Protein AF-0000000072282431 (afdb_homodimer)

Solvent-accessible surface area (backbone atoms only — not comparable to full-atom values): 19555 Å² total; per-residue (Å²): 128,84,64,64,44,79,56,56,93,52,36,32,34,33,51,69,52,94,78,49,28,60,62,54,36,51,50,48,64,73,39,40,77,70,50,44,74,82,37,73,58,51,83,69,55,78,49,59,67,44,29,42,49,50,50,52,53,42,68,71,33,81,83,45,49,47,24,35,33,26,31,58,90,76,64,43,81,39,33,41,40,31,47,74,47,76,38,74,82,37,30,32,35,30,49,46,71,52,62,40,78,90,55,56,95,68,56,52,62,47,50,46,49,55,43,49,52,48,45,40,41,73,72,66,61,38,48,32,41,33,36,76,38,49,70,83,41,55,73,60,52,48,38,43,53,77,68,65,43,43,77,32,38,49,42,75,52,52,40,44,48,94,90,40,66,34,39,22,40,32,32,34,50,45,45,80,69,73,108,130,83,66,63,45,78,58,56,94,52,34,30,34,32,52,68,53,95,77,49,28,59,61,54,36,50,50,48,63,74,40,41,76,70,49,44,74,82,36,73,60,50,84,70,54,78,50,60,67,45,29,42,49,50,50,52,52,43,68,70,33,80,84,44,49,46,23,36,32,26,31,58,89,75,63,42,82,39,34,41,39,31,46,73,45,75,39,75,83,38,30,32,34,31,50,46,70,52,64,39,77,90,55,57,94,69,56,54,62,47,50,47,49,54,43,50,52,48,45,41,40,72,74,66,60,38,48,32,41,32,37,78,39,50,71,83,41,55,72,61,51,47,38,43,52,77,68,64,42,45,78,34,36,50,43,76,54,52,40,45,47,93,90,41,68,33,39,21,39,33,34,34,50,43,45,81,70,73,108

Secondary structure (DSSP, 8-state):
---EEE-SSSEEEEE--TTTHHHHHHHHHHTHHHHTTT-TTGGG--SHHHHHHHHHHHHH-TT--EEEEEETTTTEEEEEEEEEEEEGGGTEEEEEEEE-GGGTTSSHHHHHHHHHHHHIIIII--SEEEEEEETT-HHHHHHHHHTTPEEEEEEEEEEEETTEEEEEEEEEEEHHHH-/---EEE-SSSEEEEE--TTTHHHHHHHHHHTHHHHTTT-TTGGG--SHHHHHHHHHHHHH-TT--EEEEEETTTTEEEEEEEEEEEEGGGTEEEEEEEE-GGGTTSSHHHHHHHHHHHHIIIII--SEEEEEEETT-HHHHHHHHHTTPEEEEEEEEEEEETTEEEEEEEEEEEHHHH-

InterPro domains:
  IPR000182 GNAT domain [PF13302] (11-148)
  IPR000182 GNAT domain [PS51186] (11-176)
  IPR016181 Acyl-CoA N-acyltransferase [SSF55729] (5-174)
  IPR051531 N-acetyltransferase [PTHR43792] (6-177)

Radius of gyration: 22.28 Å; Cα contacts (8 Å, |Δi|>4): 649; chains: 2; bounding box: 43×64×47 Å

Nearest PDB structures (foldseek):
  2fck-assembly1_A-2  TM=8.416E-01  e=5.705E-14  Vibrio cholerae O1 biovar El Tor str. N16961
  5wif-assembly1_B  TM=8.542E-01  e=1.491E-11  Yersinia pestis
  5wif-assembly1_C  TM=8.560E-01  e=1.904E-11  Yersinia pestis
  4r9m-assembly1_C  TM=8.281E-01  e=2.024E-11  Escherichia coli K-12
  6d72-assembly1_C  TM=7.794E-01  e=1.319E-11  Yersinia pestis

Sequence (358 aa):
MTNNIIVNDTIYLRQLIEGDEQEIFNTINQYRNELRTFLSFVDFVKDLSDSELFVKETLRNYQQKVFSIRLNKNNEFCGLIGIQSTDFTNSCCEVGYWLSPKFQHHGIMTQSLRKMISFIFTELHFHRIELKVAITNQPSLNVCERLHLIKEGIQRERILLYGTYYDAQIFSILQSEYNMTNNIIVNDTIYLRQLIEGDEQEIFNTINQYRNELRTFLSFVDFVKDLSDSELFVKETLRNYQQKVFSIRLNKNNEFCGLIGIQSTDFTNSCCEVGYWLSPKFQHHGIMTQSLRKMISFIFTELHFHRIELKVAITNQPSLNVCERLHLIKEGIQRERILLYGTYYDAQIFSILQSEYN

Organism: Entamoeba histolytica (strain ATCC 30459 / HM-1:IMSS / ABRM) (NCBI:txid294381)

Foldseek 3Di:
DFPWADLDPWKIKTWQDPPCLVLVLVLLVVCVPVVLVFDACSVVSPDSVSSVVVSVVQVVDPPWGKIFMATPVPRHTFWMKTWPDDDVVQLETEIDIDTRPVCAPPCSVLSVVLRRVVCCCPPVNGFKYKYKAFPPPVSVVVSCVVVPFDWDDKDFQPDDRPHGGTIITMTMDGSVRND/DFPWADLDPWKIKTWQDPPCLVLVLVLLVVCVPVVLVFDACSVVSPDSVSSVVVSVVQVVDPPWGKIFMATPVPRHTFWMKTWPDDDVVQLETEIDIDTRPVCAPPCSVLSVVLSRVVCCCPPVNGFKYKYKAFPPPVSVVVSCVVVPFDWDDKDFQPDDRPHGGTIITMTMDGSVRND

Structure (mmCIF, N/CA/C/O backbone):
data_AF-0000000072282431-model_v1
#
loop_
_entity.id
_entity.type
_entity.pdbx_description
1 polymer 'Acetyltransferase, GNAT family'
#
loop_
_atom_site.group_PDB
_atom_site.id
_atom_site.type_symbol
_atom_site.label_atom_id
_atom_site.label_alt_id
_atom_site.label_comp_id
_atom_site.label_asym_id
_atom_site.label_entity_id
_atom_site.label_seq_id
_atom_site.pdbx_PDB_ins_code
_atom_site.Cartn_x
_atom_site.Cartn_y
_atom_site.Cartn_z
_atom_site.occupancy
_atom_site.B_iso_or_equiv
_atom_site.auth_seq_id
_atom_site.auth_comp_id
_atom_site.auth_asym_id
_atom_site.auth_atom_id
_atom_site.pdbx_P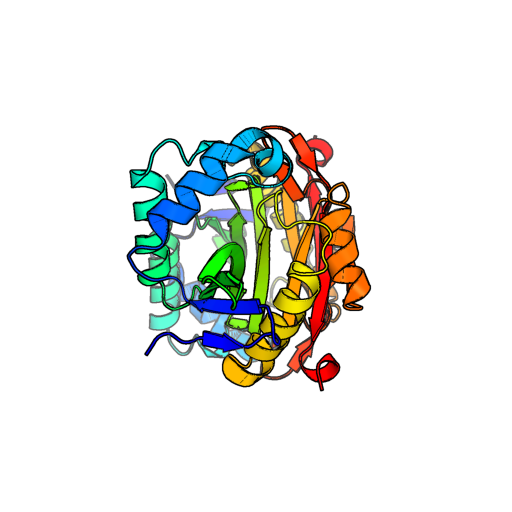DB_model_num
ATOM 1 N N . MET A 1 1 ? -18.125 24.625 -6.066 1 42.88 1 MET A N 1
ATOM 2 C CA . MET A 1 1 ? -18.438 24.703 -4.641 1 42.88 1 MET A CA 1
ATOM 3 C C . MET A 1 1 ? -17.438 23.906 -3.82 1 42.88 1 MET A C 1
ATOM 5 O O . MET A 1 1 ? -17.188 22.734 -4.09 1 42.88 1 MET A O 1
ATOM 9 N N . THR A 1 2 ? -16.453 24.672 -3.178 1 56.34 2 THR A N 1
ATOM 10 C CA . THR A 1 2 ? -15.367 24.031 -2.447 1 56.34 2 THR A CA 1
ATOM 11 C C . THR A 1 2 ? -15.914 23.078 -1.389 1 56.34 2 THR A C 1
ATOM 13 O O . THR A 1 2 ? -16.875 23.406 -0.682 1 56.34 2 THR A O 1
ATOM 16 N N . ASN A 1 3 ? -15.641 21.75 -1.538 1 76.5 3 ASN A N 1
ATOM 17 C CA . ASN A 1 3 ? -16.109 20.766 -0.568 1 76.5 3 ASN A CA 1
ATOM 18 C C . ASN A 1 3 ? -15.422 20.938 0.785 1 76.5 3 ASN A C 1
ATOM 20 O O . ASN A 1 3 ? -14.297 20.5 0.98 1 76.5 3 ASN A O 1
ATOM 24 N N . ASN A 1 4 ? -16.062 21.984 1.595 1 92.31 4 ASN A N 1
ATOM 25 C CA . ASN A 1 4 ? -15.57 22.219 2.953 1 92.31 4 ASN A CA 1
ATOM 26 C C . ASN A 1 4 ? -16.203 21.234 3.941 1 92.31 4 ASN A C 1
ATOM 28 O O . ASN A 1 4 ? -17.391 20.938 3.867 1 92.31 4 ASN A O 1
ATOM 32 N N . ILE A 1 5 ? -15.336 20.719 4.703 1 96.69 5 ILE A N 1
ATOM 33 C CA . ILE A 1 5 ? -15.766 19.859 5.801 1 96.69 5 ILE A CA 1
ATOM 34 C C . ILE A 1 5 ? -15.555 20.578 7.129 1 96.69 5 ILE A C 1
ATOM 36 O O . ILE A 1 5 ? -14.414 20.828 7.531 1 96.69 5 ILE A O 1
ATOM 40 N N . ILE A 1 6 ? -16.641 20.922 7.785 1 97.69 6 ILE A N 1
ATOM 41 C CA . ILE A 1 6 ? -16.531 21.594 9.078 1 97.69 6 ILE A CA 1
ATOM 42 C C . ILE A 1 6 ? -16.094 20.594 10.148 1 97.69 6 ILE A C 1
ATOM 44 O O . ILE A 1 6 ? -16.75 19.562 10.344 1 97.69 6 ILE A O 1
ATOM 48 N N . VAL A 1 7 ? -15.047 20.844 10.82 1 98.19 7 VAL A N 1
ATOM 49 C CA . VAL A 1 7 ? -14.531 19.984 11.875 1 98.19 7 VAL A CA 1
ATOM 50 C C . VAL A 1 7 ? -15.141 20.391 13.219 1 98.19 7 VAL A C 1
ATOM 52 O O . VAL A 1 7 ? -15.703 19.547 13.93 1 98.19 7 VAL A O 1
ATOM 55 N N . ASN A 1 8 ? -15.016 21.656 13.516 1 97.31 8 ASN A N 1
ATOM 56 C CA . ASN A 1 8 ? -15.609 22.297 14.68 1 97.31 8 ASN A CA 1
ATOM 57 C C . ASN A 1 8 ? -15.68 23.812 14.508 1 97.31 8 ASN A C 1
ATOM 59 O O . ASN A 1 8 ? -15.641 24.312 13.383 1 97.31 8 ASN A O 1
ATOM 63 N N . ASP A 1 9 ? -15.812 24.562 15.633 1 96.94 9 ASP A N 1
ATOM 64 C CA . ASP A 1 9 ? -16.016 26 15.555 1 96.94 9 ASP A CA 1
ATOM 65 C C . ASP A 1 9 ? -14.734 26.719 15.125 1 96.94 9 ASP A C 1
ATOM 67 O O . ASP A 1 9 ? -14.773 27.859 14.68 1 96.94 9 ASP A O 1
ATOM 71 N N . THR A 1 10 ? -13.641 26.016 15.117 1 97.44 10 THR A N 1
ATOM 72 C CA . THR A 1 10 ? -12.367 26.719 14.938 1 97.44 10 THR A CA 1
ATOM 73 C C . THR A 1 10 ? -11.641 26.203 13.695 1 97.44 10 THR A C 1
ATOM 75 O O . THR A 1 10 ? -10.805 26.891 13.125 1 97.44 10 THR A O 1
ATOM 78 N N . ILE A 1 11 ? -12.016 24.984 13.297 1 98.38 11 ILE A N 1
ATOM 79 C CA . ILE A 1 11 ? -11.219 24.312 12.266 1 98.38 11 ILE A CA 1
ATOM 80 C C . ILE A 1 11 ? -12.141 23.828 11.148 1 98.38 11 ILE A C 1
ATOM 82 O O . ILE A 1 11 ? -13.234 23.328 11.414 1 98.38 11 ILE A O 1
ATOM 86 N N . TYR A 1 12 ? -11.703 23.922 9.906 1 98.44 12 TYR A N 1
ATOM 87 C CA . TYR A 1 12 ? -12.367 23.25 8.797 1 98.44 12 TYR A CA 1
ATOM 88 C C . TYR A 1 12 ? -11.352 22.688 7.812 1 98.44 12 TYR A C 1
ATOM 90 O O . TYR A 1 12 ? -10.188 23.109 7.805 1 98.44 12 TYR A O 1
ATOM 98 N N . LEU A 1 13 ? -11.766 21.703 7.094 1 98.62 13 LEU A N 1
ATOM 99 C CA . LEU A 1 13 ? -11 21.125 6 1 98.62 13 LEU A CA 1
ATOM 100 C C . LEU A 1 13 ? -11.523 21.594 4.652 1 98.62 13 LEU A C 1
ATOM 102 O O . LEU A 1 13 ? -12.734 21.562 4.406 1 98.62 13 LEU A O 1
ATOM 106 N N . ARG A 1 14 ? -10.609 21.984 3.828 1 97.5 14 ARG A N 1
ATOM 107 C CA . ARG A 1 14 ? -10.977 22.406 2.48 1 97.5 14 ARG A CA 1
ATOM 108 C C . ARG A 1 14 ? -10.172 21.656 1.429 1 97.5 14 ARG A C 1
ATOM 110 O O . ARG A 1 14 ? -8.945 21.594 1.5 1 97.5 14 ARG A O 1
ATOM 117 N N . GLN A 1 15 ? -10.938 21.109 0.471 1 95.94 15 GLN A N 1
ATOM 118 C CA . GLN A 1 15 ? -10.211 20.469 -0.62 1 95.94 15 GLN A CA 1
ATOM 119 C C . GLN A 1 15 ? -9.242 21.453 -1.277 1 95.94 15 GLN A C 1
ATOM 121 O O . GLN A 1 15 ? -9.555 22.625 -1.435 1 95.94 15 GLN A O 1
ATOM 126 N N . LEU A 1 16 ? -8.102 20.922 -1.705 1 96.31 16 LEU A N 1
ATOM 127 C CA . LEU A 1 16 ? -7.094 21.766 -2.338 1 96.31 16 LEU A CA 1
ATOM 128 C C . LEU A 1 16 ? -7.656 22.453 -3.584 1 96.31 16 LEU A C 1
ATOM 130 O O . LEU A 1 16 ? -8.43 21.844 -4.332 1 96.31 16 LEU A O 1
ATOM 134 N N . ILE A 1 17 ? -7.273 23.625 -3.77 1 94.44 17 ILE A N 1
ATOM 135 C CA . ILE A 1 17 ? -7.629 24.391 -4.965 1 94.44 17 ILE A CA 1
ATOM 136 C C . ILE A 1 17 ? -6.387 25.062 -5.539 1 94.44 17 ILE A C 1
ATOM 138 O O . ILE A 1 17 ? -5.359 25.156 -4.863 1 94.44 17 ILE A O 1
ATOM 142 N N . GLU A 1 18 ? -6.598 25.453 -6.797 1 94.69 18 GLU A N 1
ATOM 143 C CA . GLU A 1 18 ? -5.562 26.312 -7.359 1 94.69 18 GLU A CA 1
ATOM 144 C C . GLU A 1 18 ? -5.387 27.594 -6.531 1 94.69 18 GLU A C 1
ATOM 146 O O . GLU A 1 18 ? -6.367 28.234 -6.156 1 94.69 18 GLU A O 1
ATOM 151 N N . GLY A 1 19 ? -4.184 27.859 -6.152 1 95.69 19 GLY A N 1
ATOM 152 C CA . GLY A 1 19 ? -3.922 29.016 -5.316 1 95.69 19 GLY A CA 1
ATOM 153 C C . GLY A 1 19 ? -3.373 28.672 -3.949 1 95.69 19 GLY A C 1
ATOM 154 O O . GLY A 1 19 ? -2.814 29.516 -3.256 1 95.69 19 GLY A O 1
ATOM 155 N N . ASP A 1 20 ? -3.521 27.391 -3.598 1 97.38 20 ASP A N 1
ATOM 156 C CA . ASP A 1 20 ? -3.059 26.953 -2.285 1 97.38 20 ASP A CA 1
ATOM 157 C C . ASP A 1 20 ? -1.54 26.797 -2.264 1 97.38 20 ASP A C 1
ATOM 159 O O . ASP A 1 20 ? -0.937 26.688 -1.195 1 97.38 20 ASP A O 1
ATOM 163 N N . GLU A 1 21 ? -0.914 26.75 -3.469 1 98.19 21 GLU A N 1
ATOM 164 C CA . GLU A 1 21 ? 0.486 26.359 -3.598 1 98.19 21 GLU A CA 1
ATOM 165 C C . GLU A 1 21 ? 1.399 27.297 -2.816 1 98.19 21 GLU A C 1
ATOM 167 O O . GLU A 1 21 ? 2.398 26.859 -2.24 1 98.19 21 GLU A O 1
ATOM 172 N N . GLN A 1 22 ? 1.008 28.562 -2.766 1 98.31 22 GLN A N 1
ATOM 173 C CA . GLN A 1 22 ? 1.865 29.547 -2.109 1 98.31 22 GLN A CA 1
ATOM 174 C C . GLN A 1 22 ? 1.94 29.297 -0.607 1 98.31 22 GLN A C 1
ATOM 176 O O . GLN A 1 22 ? 3.027 29.297 -0.027 1 98.31 22 GLN A O 1
ATOM 181 N N . GLU A 1 23 ? 0.848 29.125 0.04 1 98.5 23 GLU A N 1
ATOM 182 C CA . GLU A 1 23 ? 0.822 28.859 1.476 1 98.5 23 GLU A CA 1
ATOM 183 C C . GLU A 1 23 ? 1.537 27.547 1.81 1 98.5 23 GLU A C 1
ATOM 185 O O . GLU A 1 23 ? 2.268 27.469 2.801 1 98.5 23 GLU A O 1
ATOM 190 N N . ILE A 1 24 ? 1.311 26.562 0.982 1 98.69 24 ILE A N 1
ATOM 191 C CA . ILE A 1 24 ? 1.959 25.266 1.172 1 98.69 24 ILE A CA 1
ATOM 192 C C . ILE A 1 24 ? 3.475 25.438 1.092 1 98.69 24 ILE A C 1
ATOM 194 O O . ILE A 1 24 ? 4.199 25.031 2.006 1 98.69 24 ILE A O 1
ATOM 198 N N . PHE A 1 25 ? 3.924 26.125 0.076 1 98.75 25 PHE A N 1
ATOM 199 C CA . PHE A 1 25 ? 5.352 26.328 -0.139 1 98.75 25 PHE A CA 1
ATOM 200 C C . PHE A 1 25 ? 5.957 27.141 1.001 1 98.75 25 PHE A C 1
ATOM 202 O O . PHE A 1 25 ? 7 26.766 1.548 1 98.75 25 PHE A O 1
ATOM 209 N N . ASN A 1 26 ? 5.273 28.219 1.352 1 98.62 26 ASN A N 1
ATOM 210 C CA . ASN A 1 26 ? 5.785 29.094 2.402 1 98.62 26 ASN A CA 1
ATOM 211 C C . ASN A 1 26 ? 5.961 28.344 3.719 1 98.62 26 ASN A C 1
ATOM 213 O O . ASN A 1 26 ? 6.961 28.516 4.418 1 98.62 26 ASN A O 1
ATOM 217 N N . THR A 1 27 ? 5.02 27.578 4.027 1 98.75 27 THR A N 1
ATOM 218 C CA . THR A 1 27 ? 5.066 26.828 5.277 1 98.75 27 THR A CA 1
ATOM 219 C C . THR A 1 27 ? 6.199 25.812 5.254 1 98.75 27 THR A C 1
ATOM 221 O O . THR A 1 27 ? 6.984 25.719 6.203 1 98.75 27 THR A O 1
ATOM 224 N N . ILE A 1 28 ? 6.312 25 4.172 1 98.56 28 ILE A N 1
ATOM 225 C CA . ILE A 1 28 ? 7.375 24.016 4.043 1 98.56 28 ILE A CA 1
ATOM 226 C C . ILE A 1 28 ? 8.734 24.703 4.094 1 98.56 28 ILE A C 1
ATOM 228 O O . ILE A 1 28 ? 9.656 24.219 4.766 1 98.56 28 ILE A O 1
ATOM 232 N N . ASN A 1 29 ? 8.781 25.812 3.467 1 98.12 29 ASN A N 1
ATOM 233 C CA . ASN A 1 29 ? 10.039 26.547 3.428 1 98.12 29 ASN A CA 1
ATOM 234 C C . ASN A 1 29 ? 10.414 27.094 4.805 1 98.12 29 ASN A C 1
ATOM 236 O O . ASN A 1 29 ? 11.578 27.016 5.207 1 98.12 29 ASN A O 1
ATOM 240 N N . GLN A 1 30 ? 9.523 27.609 5.48 1 98.31 30 GLN A N 1
ATOM 241 C CA . GLN A 1 30 ? 9.75 28.203 6.793 1 98.31 30 GLN A CA 1
ATOM 242 C C . GLN A 1 30 ? 10.148 27.141 7.816 1 98.31 30 GLN A C 1
ATOM 244 O O . GLN A 1 30 ? 10.977 27.391 8.695 1 98.31 30 GLN A O 1
ATOM 249 N N . TYR A 1 31 ? 9.609 26 7.707 1 98.38 31 TYR A N 1
ATOM 250 C CA . TYR A 1 31 ? 9.797 24.984 8.742 1 98.38 31 TYR A CA 1
ATOM 251 C C . TYR A 1 31 ? 10.453 23.734 8.164 1 98.38 31 TYR A C 1
ATOM 253 O O . TYR A 1 31 ? 10.148 22.625 8.586 1 98.38 31 TYR A O 1
ATOM 261 N N . ARG A 1 32 ? 11.242 23.891 7.152 1 97.81 32 ARG A N 1
ATOM 262 C CA . ARG A 1 32 ? 11.836 22.797 6.414 1 97.81 32 ARG A CA 1
ATOM 263 C C . ARG A 1 32 ? 12.547 21.828 7.355 1 97.81 32 ARG A C 1
ATOM 265 O O . ARG A 1 32 ? 12.352 20.609 7.27 1 97.81 32 ARG A O 1
ATOM 272 N N . ASN A 1 33 ? 13.273 22.281 8.312 1 97.75 33 ASN A N 1
ATOM 273 C CA . ASN A 1 33 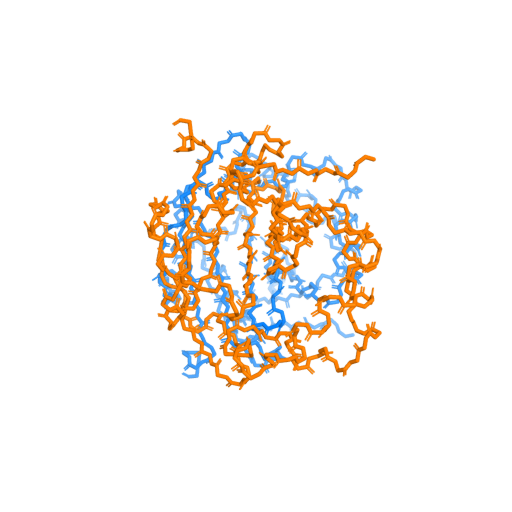? 14.07 21.438 9.203 1 97.75 33 ASN A CA 1
ATOM 274 C C . ASN A 1 33 ? 13.18 20.609 10.133 1 97.75 33 ASN A C 1
ATOM 276 O O . ASN A 1 33 ? 13.453 19.438 10.375 1 97.75 33 ASN A O 1
ATOM 280 N N . GLU A 1 34 ? 12.18 21.188 10.633 1 97.88 34 GLU A N 1
ATOM 281 C CA . GLU A 1 34 ? 11.258 20.469 11.508 1 97.88 34 GLU A CA 1
ATOM 282 C C . GLU A 1 34 ? 10.445 19.438 10.734 1 97.88 34 GLU A C 1
ATOM 284 O O . GLU A 1 34 ? 10.305 18.297 11.18 1 97.88 34 GLU A O 1
ATOM 289 N N . LEU A 1 35 ? 9.992 19.844 9.578 1 98.12 35 LEU A N 1
ATOM 290 C CA . LEU A 1 35 ? 9.094 19 8.797 1 98.12 35 LEU A CA 1
ATOM 291 C C . LEU A 1 35 ? 9.852 17.828 8.188 1 98.12 35 LEU A C 1
ATOM 293 O O . LEU A 1 35 ? 9.289 16.75 8.023 1 98.12 35 LEU A O 1
ATOM 297 N N . ARG A 1 36 ? 11.109 18.016 7.871 1 97.25 36 ARG A N 1
ATOM 298 C CA . ARG A 1 36 ? 11.883 16.969 7.211 1 97.25 36 ARG A CA 1
ATOM 299 C C . ARG A 1 36 ? 12.07 15.766 8.133 1 97.25 36 ARG A C 1
ATOM 301 O O . ARG A 1 36 ? 12.43 14.672 7.68 1 97.25 36 ARG A O 1
ATOM 308 N N . THR A 1 37 ? 11.844 15.922 9.445 1 97.25 37 THR A N 1
ATOM 309 C CA . THR A 1 37 ? 12.031 14.859 10.422 1 97.25 37 THR A CA 1
ATOM 310 C C . THR A 1 37 ? 11.148 13.656 10.086 1 97.25 37 THR A C 1
ATOM 312 O O . THR A 1 37 ? 11.562 12.508 10.258 1 97.25 37 THR A O 1
ATOM 315 N N . PHE A 1 38 ? 9.977 13.898 9.523 1 96.88 38 PHE A N 1
ATOM 316 C CA . PHE A 1 38 ? 9.062 12.773 9.328 1 96.88 38 PHE A CA 1
ATOM 317 C C . PHE A 1 38 ? 8.438 12.82 7.938 1 96.88 38 PHE A C 1
ATOM 319 O O . PHE A 1 38 ? 7.629 11.961 7.586 1 96.88 38 PHE A O 1
ATOM 326 N N . LEU A 1 39 ? 8.805 13.812 7.148 1 97.81 39 LEU A N 1
ATOM 327 C CA . LEU A 1 39 ? 8.25 13.93 5.805 1 97.81 39 LEU A CA 1
ATOM 328 C C . LEU A 1 39 ? 9.352 13.797 4.754 1 97.81 39 LEU A C 1
ATOM 330 O O . LEU A 1 39 ? 10.266 14.625 4.691 1 97.81 39 LEU A O 1
ATOM 334 N N . SER A 1 40 ? 9.195 12.891 3.867 1 97.06 40 SER A N 1
ATOM 335 C CA . SER A 1 40 ? 10.273 12.523 2.947 1 97.06 40 SER A CA 1
ATOM 336 C C . SER A 1 40 ? 10.328 13.477 1.761 1 97.06 40 SER A C 1
ATOM 338 O O . SER A 1 40 ? 11.344 13.547 1.061 1 97.06 40 SER A O 1
ATOM 340 N N . PHE A 1 41 ? 9.305 14.234 1.54 1 97.06 41 PHE A N 1
ATOM 341 C CA . PHE A 1 41 ? 9.195 14.984 0.294 1 97.06 41 PHE A CA 1
ATOM 342 C C . PHE A 1 41 ? 9.773 16.391 0.458 1 97.06 41 PHE A C 1
ATOM 344 O O . PHE A 1 41 ? 9.953 17.109 -0.525 1 97.06 41 PHE A O 1
ATOM 351 N N . VAL A 1 42 ? 10.109 16.828 1.651 1 97.94 42 VAL A N 1
ATOM 352 C CA . VAL A 1 42 ? 10.383 18.219 1.997 1 97.94 42 VAL A CA 1
ATOM 353 C C . VAL A 1 42 ? 11.523 18.75 1.138 1 97.94 42 VAL A C 1
ATOM 355 O O . VAL A 1 42 ? 11.43 19.844 0.567 1 97.94 42 VAL A O 1
ATOM 358 N N . ASP A 1 43 ? 12.523 17.938 0.925 1 96.38 43 ASP A N 1
ATOM 359 C CA . ASP A 1 43 ? 13.703 18.422 0.225 1 96.38 43 ASP A CA 1
ATOM 360 C C . ASP A 1 43 ? 13.469 18.469 -1.283 1 96.38 43 ASP A C 1
ATOM 362 O O . ASP A 1 43 ? 14.258 19.062 -2.021 1 96.38 43 ASP A O 1
ATOM 366 N N . PHE A 1 44 ? 12.398 17.938 -1.75 1 96.38 44 PHE A N 1
ATOM 367 C CA . PHE A 1 44 ? 12.055 18.016 -3.164 1 96.38 44 PHE A CA 1
ATOM 368 C C . PHE A 1 44 ? 11.297 19.312 -3.465 1 96.38 44 PHE A C 1
ATOM 370 O O . PHE A 1 44 ? 11.133 19.672 -4.629 1 96.38 44 PHE A O 1
ATOM 377 N N . VAL A 1 45 ? 10.805 19.938 -2.434 1 98 45 VAL A N 1
ATOM 378 C CA . VAL A 1 45 ? 10.133 21.219 -2.59 1 98 45 VAL A CA 1
ATOM 379 C C . VAL A 1 45 ? 11.148 22.344 -2.482 1 98 45 VAL A C 1
ATOM 381 O O . VAL A 1 45 ? 11.422 22.844 -1.387 1 98 45 VAL A O 1
ATOM 384 N N . LYS A 1 46 ? 11.703 22.781 -3.566 1 97.88 46 LYS A N 1
ATOM 385 C CA . LYS A 1 46 ? 12.812 23.734 -3.602 1 97.88 46 LYS A CA 1
ATOM 386 C C . LYS A 1 46 ? 12.312 25.141 -3.926 1 97.88 46 LYS A C 1
ATOM 388 O O . LYS A 1 46 ? 12.859 26.125 -3.426 1 97.88 46 LYS A O 1
ATOM 393 N N . ASP A 1 47 ? 11.281 25.188 -4.754 1 97.81 47 ASP A N 1
ATOM 394 C CA . ASP A 1 47 ? 10.688 26.469 -5.109 1 97.81 47 ASP A CA 1
ATOM 395 C C . ASP A 1 47 ? 9.172 26.359 -5.277 1 97.81 47 ASP A C 1
ATOM 397 O O . ASP A 1 47 ? 8.617 25.266 -5.129 1 97.81 47 ASP A O 1
ATOM 401 N N . LEU A 1 48 ? 8.602 27.484 -5.512 1 98.19 48 LEU A N 1
ATOM 402 C CA . LEU A 1 48 ? 7.148 27.547 -5.59 1 98.19 48 LEU A CA 1
ATOM 403 C C . LEU A 1 48 ? 6.609 26.625 -6.68 1 98.19 48 LEU A C 1
ATOM 405 O O . LEU A 1 48 ? 5.539 26.047 -6.527 1 98.19 48 LEU A O 1
ATOM 409 N N . SER A 1 49 ? 7.336 26.453 -7.723 1 98.31 49 SER A N 1
ATOM 410 C CA . SER A 1 49 ? 6.898 25.625 -8.852 1 98.31 49 SER A CA 1
ATOM 411 C C . SER A 1 49 ? 6.688 24.172 -8.43 1 98.31 49 SER A C 1
ATOM 413 O O . SER A 1 49 ? 5.836 23.484 -8.992 1 98.31 49 SER A O 1
ATOM 415 N N . ASP A 1 50 ? 7.418 23.719 -7.426 1 98.12 50 ASP A N 1
ATOM 416 C CA . ASP A 1 50 ? 7.25 22.359 -6.926 1 98.12 50 ASP A CA 1
ATOM 417 C C . ASP A 1 50 ? 5.895 22.188 -6.246 1 98.12 50 ASP A C 1
ATOM 419 O O . ASP A 1 50 ? 5.227 21.172 -6.434 1 98.12 50 ASP A O 1
ATOM 423 N N . SER A 1 51 ? 5.508 23.172 -5.473 1 98.12 51 SER A N 1
ATOM 424 C CA . SER A 1 51 ? 4.191 23.141 -4.848 1 98.12 51 SER A CA 1
ATOM 425 C C . SER A 1 51 ? 3.082 23.297 -5.883 1 98.12 51 SER A C 1
ATOM 427 O O . SER A 1 51 ? 2.008 22.703 -5.738 1 98.12 51 SER A O 1
ATOM 429 N N . GLU A 1 52 ? 3.322 24.094 -6.883 1 98.19 52 GLU A N 1
ATOM 430 C CA . GLU A 1 52 ? 2.365 24.219 -7.98 1 98.19 52 GLU A CA 1
ATOM 431 C C . GLU A 1 52 ? 2.133 22.875 -8.664 1 98.19 52 GLU A C 1
ATOM 433 O O . GLU A 1 52 ? 0.992 22.5 -8.953 1 98.19 52 GLU A O 1
ATOM 438 N N . LEU A 1 53 ? 3.182 22.219 -8.914 1 97.31 53 LEU A N 1
ATOM 439 C CA . LEU A 1 53 ? 3.088 20.906 -9.539 1 97.31 53 LEU A CA 1
ATOM 440 C C . LEU A 1 53 ? 2.307 19.938 -8.648 1 97.31 53 LEU A C 1
ATOM 442 O O . LEU A 1 53 ? 1.455 19.188 -9.141 1 97.31 53 LEU A O 1
ATOM 446 N N . PHE A 1 54 ? 2.643 19.969 -7.379 1 96.88 54 PHE A N 1
ATOM 447 C CA . PHE A 1 54 ? 1.94 19.125 -6.43 1 96.88 54 PHE A CA 1
ATOM 448 C C . PHE A 1 54 ? 0.439 19.375 -6.477 1 96.88 54 PHE A C 1
ATOM 450 O O . PHE A 1 54 ? -0.353 18.438 -6.605 1 96.88 54 PHE A O 1
ATOM 457 N N . VAL A 1 55 ? 0.051 20.609 -6.352 1 97.19 55 VAL A N 1
ATOM 458 C CA . VAL A 1 55 ? -1.362 20.969 -6.336 1 97.19 55 VAL A CA 1
ATOM 459 C C . VAL A 1 55 ? -2.012 20.578 -7.66 1 97.19 55 VAL A C 1
ATOM 461 O O . VAL A 1 55 ? -3.092 19.984 -7.68 1 97.19 55 VAL A O 1
ATOM 464 N N . LYS A 1 56 ? -1.367 20.844 -8.727 1 96.19 56 LYS A N 1
ATOM 465 C CA . LYS A 1 56 ? -1.882 20.531 -10.055 1 96.19 56 LYS A CA 1
ATOM 466 C C . LYS A 1 56 ? -2.115 19.016 -10.195 1 96.19 56 LYS A C 1
ATOM 468 O O . LYS A 1 56 ? -3.17 18.594 -10.672 1 96.19 56 LYS A O 1
ATOM 473 N N . GLU A 1 57 ? -1.152 18.266 -9.805 1 95.38 57 GLU A N 1
ATOM 474 C CA . GLU A 1 57 ? -1.26 16.812 -9.906 1 95.38 57 GLU A CA 1
ATOM 475 C C . GLU A 1 57 ? -2.355 16.281 -8.992 1 95.38 57 GLU A C 1
ATOM 477 O O . GLU A 1 57 ? -3.076 15.352 -9.359 1 95.38 57 GLU A O 1
ATOM 482 N N . THR A 1 58 ? -2.395 16.844 -7.82 1 94.69 58 THR A N 1
ATOM 483 C CA . THR A 1 58 ? -3.422 16.438 -6.871 1 94.69 58 THR A CA 1
ATOM 484 C C . THR A 1 58 ? -4.816 16.719 -7.43 1 94.69 58 THR A C 1
ATOM 486 O O . THR A 1 58 ? -5.699 15.859 -7.352 1 94.69 58 THR A O 1
ATOM 489 N N . LEU A 1 59 ? -5.004 17.828 -8.031 1 93 59 LEU A N 1
ATOM 490 C CA . LEU A 1 59 ? -6.297 18.25 -8.57 1 93 59 LEU A CA 1
ATOM 491 C C . LEU A 1 59 ? -6.664 17.422 -9.797 1 93 59 LEU A C 1
ATOM 493 O O . LEU A 1 59 ? -7.848 17.234 -10.102 1 93 59 LEU A O 1
ATOM 497 N N . ARG A 1 60 ? -5.672 16.922 -10.461 1 92.38 60 ARG A N 1
ATOM 498 C CA . ARG A 1 60 ? -5.906 16.125 -11.656 1 92.38 60 ARG A CA 1
ATOM 499 C C . ARG A 1 60 ? -6.324 14.703 -11.297 1 92.38 60 ARG A C 1
ATOM 501 O O . ARG A 1 60 ? -6.984 14.031 -12.086 1 92.38 60 ARG A O 1
ATOM 508 N N . ASN A 1 61 ? -5.902 14.344 -10.156 1 89.62 61 ASN A N 1
ATOM 509 C CA . ASN A 1 61 ? -6.234 13 -9.695 1 89.62 61 ASN A CA 1
ATOM 510 C C . ASN A 1 61 ? -7.449 13 -8.773 1 89.62 61 ASN A C 1
ATOM 512 O O . ASN A 1 61 ? -7.312 13.195 -7.562 1 89.62 61 ASN A O 1
ATOM 516 N N . TYR A 1 62 ? -8.523 12.586 -9.266 1 77.94 62 TYR A N 1
ATOM 517 C CA . TYR A 1 62 ? -9.789 12.68 -8.539 1 77.94 62 TYR A CA 1
ATOM 518 C C . TYR A 1 62 ? -9.82 11.711 -7.363 1 77.94 62 TYR A C 1
ATOM 520 O O . TYR A 1 62 ? -10.617 11.867 -6.441 1 77.94 62 TYR A O 1
ATOM 528 N N . GLN A 1 63 ? -8.945 10.758 -7.418 1 78.44 63 GLN A N 1
ATOM 529 C CA . GLN A 1 63 ? -8.922 9.766 -6.344 1 78.44 63 GLN A CA 1
ATOM 530 C C . GLN A 1 63 ? -8.148 10.281 -5.137 1 78.44 63 GLN A C 1
ATOM 532 O O . GLN A 1 63 ? -8.297 9.758 -4.027 1 78.44 63 GLN A O 1
ATOM 537 N N . GLN A 1 64 ? -7.367 11.25 -5.504 1 83.25 64 GLN A N 1
ATOM 538 C CA . GLN A 1 64 ? -6.617 11.836 -4.398 1 83.25 64 GLN A CA 1
ATOM 539 C C . GLN A 1 64 ? -7.43 12.914 -3.691 1 83.25 64 GLN A C 1
ATOM 541 O O . GLN A 1 64 ? -7.797 13.922 -4.301 1 83.25 64 GLN A O 1
ATOM 546 N N . LYS A 1 65 ? -7.824 12.625 -2.58 1 92.75 65 LYS A N 1
ATOM 547 C CA . LYS A 1 65 ? -8.57 13.562 -1.749 1 92.75 65 LYS A CA 1
ATOM 548 C C . LYS A 1 65 ? -7.684 14.172 -0.671 1 92.75 65 LYS A C 1
ATOM 5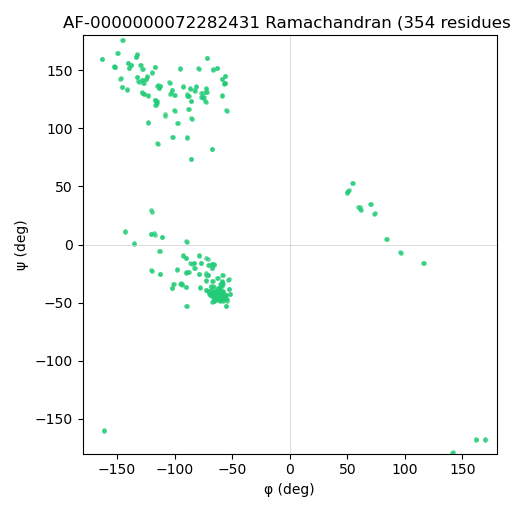50 O O . LYS A 1 65 ? -7.539 13.609 0.416 1 92.75 65 LYS A O 1
ATOM 555 N N . VAL A 1 66 ? -7.117 15.312 -1.022 1 96.94 66 VAL A N 1
ATOM 556 C CA . VAL A 1 66 ? -6.246 16.031 -0.099 1 96.94 66 VAL A CA 1
ATOM 557 C C . VAL A 1 66 ? -6.91 17.344 0.317 1 96.94 66 VAL A C 1
ATOM 559 O O . VAL A 1 66 ? -7.449 18.078 -0.522 1 96.94 66 VAL A O 1
ATOM 562 N N . PHE A 1 67 ? -6.84 17.625 1.548 1 98.06 67 PHE A N 1
ATOM 563 C CA . PHE A 1 67 ? -7.488 18.797 2.125 1 98.06 67 PHE A CA 1
ATOM 564 C C . PHE A 1 67 ? -6.48 19.656 2.879 1 98.06 67 PHE A C 1
ATOM 566 O O . PHE A 1 67 ? -5.59 19.125 3.551 1 98.06 67 PHE A O 1
ATOM 573 N N . SER A 1 68 ? -6.672 20.938 2.762 1 98.5 68 SER A N 1
ATOM 574 C CA . SER A 1 68 ? -6.004 21.859 3.684 1 98.5 68 SER A CA 1
ATOM 575 C C . SER A 1 68 ? -6.75 21.953 5.012 1 98.5 68 SER A C 1
ATOM 577 O O . SER A 1 68 ? -7.984 21.969 5.035 1 98.5 68 SER A O 1
ATOM 579 N N . ILE A 1 69 ? -5.996 21.922 6.031 1 98.81 69 ILE A N 1
ATOM 580 C CA . ILE A 1 69 ? -6.516 22.234 7.359 1 98.81 69 ILE A CA 1
ATOM 581 C C . ILE A 1 69 ? -6.414 23.734 7.613 1 98.81 69 ILE A C 1
ATOM 583 O O . ILE A 1 69 ? -5.332 24.328 7.508 1 98.81 69 ILE A O 1
ATOM 587 N N . ARG A 1 70 ? -7.578 24.312 8.023 1 98.62 70 ARG A N 1
ATOM 588 C CA . ARG A 1 70 ? -7.594 25.781 8.125 1 98.62 70 ARG A CA 1
ATOM 589 C C . ARG A 1 70 ? -8.352 26.234 9.359 1 98.62 70 ARG A C 1
ATOM 591 O O . ARG A 1 70 ? -9.266 25.547 9.82 1 98.62 70 ARG A O 1
ATOM 598 N N . LEU A 1 71 ? -7.941 27.406 9.852 1 98.06 71 LEU A N 1
ATOM 599 C CA . LEU A 1 71 ? -8.656 28.031 10.953 1 98.06 71 LEU A CA 1
ATOM 600 C C . LEU A 1 71 ? -9.812 28.875 10.445 1 98.06 71 LEU A C 1
ATOM 602 O O . LEU A 1 71 ? -9.641 29.672 9.516 1 98.06 71 LEU A O 1
ATOM 606 N N . ASN A 1 72 ? -10.914 28.719 11.062 1 96.62 72 ASN A N 1
ATOM 607 C CA . ASN A 1 72 ? -12.109 29.453 10.672 1 96.62 72 ASN A CA 1
ATOM 608 C C . ASN A 1 72 ? -11.922 30.969 10.805 1 96.62 72 ASN A C 1
ATOM 610 O O . ASN A 1 72 ? -12.438 31.734 9.992 1 96.62 72 ASN A O 1
ATOM 614 N N . LYS A 1 73 ? -11.25 31.391 11.789 1 94.94 73 LYS A N 1
ATOM 615 C CA . LYS A 1 73 ? -11.172 32.812 12.164 1 94.94 73 LYS A CA 1
ATOM 616 C C . LYS A 1 73 ? -10.539 33.625 11.055 1 94.94 73 LYS A C 1
ATOM 618 O O . LYS A 1 73 ? -10.961 34.75 10.797 1 94.94 73 LYS A O 1
ATOM 623 N N . ASN A 1 74 ? -9.57 33.125 10.375 1 95.75 74 ASN A N 1
ATOM 624 C CA . ASN A 1 74 ? -8.867 33.938 9.391 1 95.75 74 ASN A CA 1
ATOM 625 C C . ASN A 1 74 ? -8.469 33.125 8.164 1 95.75 74 ASN A C 1
ATOM 627 O O . ASN A 1 74 ? -7.641 33.562 7.363 1 95.75 74 ASN A O 1
ATOM 631 N N . ASN A 1 75 ? -9.016 31.875 8.062 1 96.88 75 ASN A N 1
ATOM 632 C CA . ASN A 1 75 ? -8.719 30.984 6.949 1 96.88 75 ASN A CA 1
ATOM 633 C C . ASN A 1 75 ? -7.238 30.625 6.895 1 96.88 75 ASN A C 1
ATOM 635 O O . ASN A 1 75 ? -6.699 30.375 5.82 1 96.88 75 ASN A O 1
ATOM 639 N N . GLU A 1 76 ? -6.629 30.609 8 1 97.75 76 GLU A N 1
ATOM 640 C CA . GLU A 1 76 ? -5.191 30.359 8.062 1 97.75 76 GLU A CA 1
ATOM 641 C C . GLU A 1 76 ? -4.875 28.906 7.773 1 97.75 76 GLU A C 1
ATOM 643 O O . GLU A 1 76 ? -5.52 28 8.312 1 97.75 76 GLU A O 1
ATOM 648 N N . PHE A 1 77 ? -3.861 28.719 6.926 1 98.44 77 PHE A N 1
ATOM 649 C CA . PHE A 1 77 ? -3.393 27.391 6.562 1 98.44 77 PHE A CA 1
ATOM 650 C C . PHE A 1 77 ? -2.59 26.766 7.699 1 98.44 77 PHE A C 1
ATOM 652 O O . PHE A 1 77 ? -1.605 27.344 8.164 1 98.44 77 PHE A O 1
ATOM 659 N N . CYS A 1 78 ? -3.002 25.562 8.086 1 98.69 78 CYS A N 1
ATOM 660 C CA . CYS A 1 78 ? -2.328 24.922 9.211 1 98.69 78 CYS A CA 1
ATOM 661 C C . CYS A 1 78 ? -1.548 23.688 8.758 1 98.69 78 CYS A C 1
ATOM 663 O O . CYS A 1 78 ? -0.633 23.234 9.453 1 98.69 78 CYS A O 1
ATOM 665 N N . GLY A 1 79 ? -1.93 23.078 7.699 1 98.69 79 GLY A N 1
ATOM 666 C CA . GLY A 1 79 ? -1.343 21.844 7.215 1 98.69 79 GLY A CA 1
ATOM 667 C C . GLY A 1 79 ? -2.223 21.109 6.219 1 98.69 79 GLY A C 1
ATOM 668 O O . GLY A 1 79 ? -3.143 21.703 5.648 1 98.69 79 GLY A O 1
ATOM 669 N N . LEU A 1 80 ? -1.876 19.875 5.926 1 98.62 80 LEU A N 1
ATOM 670 C CA . LEU A 1 80 ? -2.637 19.078 4.977 1 98.62 80 LEU A CA 1
ATOM 671 C C . LEU A 1 80 ? -3.025 17.734 5.594 1 98.62 80 LEU A C 1
ATOM 673 O O . LEU A 1 80 ? -2.312 17.203 6.449 1 98.62 80 LEU A O 1
ATOM 677 N N . ILE A 1 81 ? -4.129 17.203 5.141 1 98.56 81 ILE A N 1
ATOM 678 C CA . ILE A 1 81 ? -4.621 15.875 5.504 1 98.56 81 IL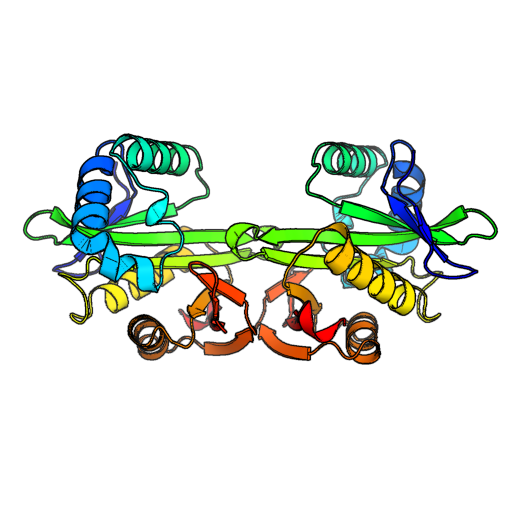E A CA 1
ATOM 679 C C . ILE A 1 81 ? -5.359 15.25 4.32 1 98.56 81 ILE A C 1
ATOM 681 O O . ILE A 1 81 ? -6.035 15.961 3.562 1 98.56 81 ILE A O 1
ATOM 685 N N . GLY A 1 82 ? -5.203 13.953 4.152 1 97.5 82 GLY A N 1
ATOM 686 C CA . GLY A 1 82 ? -5.98 13.32 3.104 1 97.5 82 GLY A CA 1
ATOM 687 C C . GLY A 1 82 ? -5.559 11.891 2.828 1 97.5 82 GLY A C 1
ATOM 688 O O . GLY A 1 82 ? -4.879 11.266 3.648 1 97.5 82 GLY A O 1
ATOM 689 N N . ILE A 1 83 ? -6.07 11.391 1.74 1 97 83 ILE A N 1
ATOM 690 C CA . ILE A 1 83 ? -5.82 10.016 1.335 1 97 83 ILE A CA 1
ATOM 691 C C . ILE A 1 83 ? -4.512 9.938 0.547 1 97 83 ILE A C 1
ATOM 693 O O . ILE A 1 83 ? -4.359 10.602 -0.479 1 97 83 ILE A O 1
ATOM 697 N N . GLN A 1 84 ? -3.613 9.125 1.008 1 94.56 84 GLN A N 1
ATOM 698 C CA . GLN A 1 84 ? -2.299 8.969 0.393 1 94.56 84 GLN A CA 1
ATOM 699 C C . GLN A 1 84 ? -2.32 7.867 -0.667 1 94.56 84 GLN A C 1
ATOM 701 O O . GLN A 1 84 ? -1.594 7.941 -1.66 1 94.56 84 GLN A O 1
ATOM 706 N N . SER A 1 85 ? -3.059 6.844 -0.393 1 94.81 85 SER A N 1
ATOM 707 C CA . SER A 1 85 ? -3.203 5.738 -1.337 1 94.81 85 SER A CA 1
ATOM 708 C C . SER A 1 85 ? -4.543 5.035 -1.162 1 94.81 85 SER A C 1
ATOM 710 O O . SER A 1 85 ? -5.164 5.121 -0.1 1 94.81 85 SER A O 1
ATOM 712 N N . THR A 1 86 ? -4.988 4.438 -2.287 1 95.69 86 THR A N 1
ATOM 713 C CA . THR A 1 86 ? -6.254 3.713 -2.275 1 95.69 86 THR A CA 1
ATOM 714 C C . THR A 1 86 ? -6.074 2.297 -2.811 1 95.69 86 THR A C 1
ATOM 716 O O . THR A 1 86 ? -5.281 2.07 -3.729 1 95.69 86 THR A O 1
ATOM 719 N N . ASP A 1 87 ? -6.672 1.351 -2.221 1 96.62 87 ASP A N 1
ATOM 720 C CA . ASP A 1 87 ? -6.898 -0.002 -2.717 1 96.62 87 ASP A CA 1
ATOM 721 C C . ASP A 1 87 ? -8.391 -0.266 -2.926 1 96.62 87 ASP A C 1
ATOM 723 O O . ASP A 1 87 ? -9.055 -0.806 -2.043 1 96.62 87 ASP A O 1
ATOM 727 N N . PHE A 1 88 ? -8.891 0.079 -4.078 1 95.75 88 PHE A N 1
ATOM 728 C CA . PHE A 1 88 ? -10.312 -0.008 -4.363 1 95.75 88 PHE A CA 1
ATOM 729 C C . PHE A 1 88 ? -10.773 -1.461 -4.379 1 95.75 88 PHE A C 1
ATOM 731 O O . PHE A 1 88 ? -11.906 -1.763 -3.996 1 95.75 88 PHE A O 1
ATOM 738 N N . THR A 1 89 ? -9.867 -2.352 -4.785 1 96 89 THR A N 1
ATOM 739 C CA . THR A 1 89 ? -10.203 -3.77 -4.832 1 96 89 THR A CA 1
ATOM 740 C C . THR A 1 89 ? -10.609 -4.277 -3.451 1 96 89 THR A C 1
ATOM 742 O O . THR A 1 89 ? -11.547 -5.07 -3.324 1 96 89 THR A O 1
ATOM 745 N N . ASN A 1 90 ? -9.977 -3.756 -2.475 1 98.19 90 ASN A N 1
ATOM 746 C CA . ASN A 1 90 ? -10.227 -4.23 -1.117 1 98.19 90 ASN A CA 1
ATOM 747 C C . ASN A 1 90 ? -10.945 -3.172 -0.278 1 98.19 90 ASN A C 1
ATOM 749 O O . ASN A 1 90 ? -11.023 -3.295 0.945 1 98.19 90 ASN A O 1
ATOM 753 N N . SER A 1 91 ? -11.359 -2.055 -0.868 1 98.06 91 SER A N 1
ATOM 754 C CA . SER A 1 91 ? -12.086 -0.962 -0.23 1 98.06 91 SER A CA 1
ATOM 755 C C . SER A 1 91 ? -11.3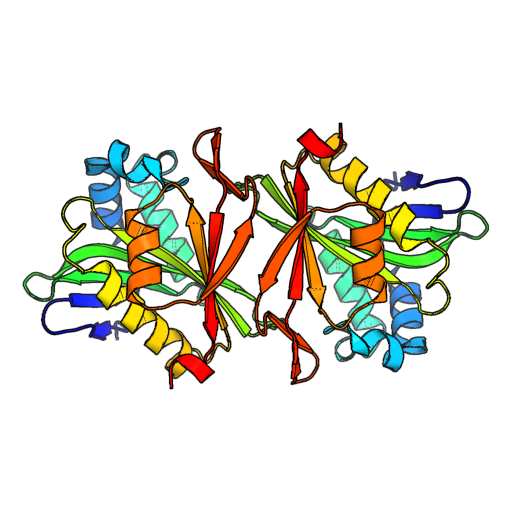36 -0.438 0.991 1 98.06 91 SER A C 1
ATOM 757 O O . SER A 1 91 ? -11.898 -0.358 2.084 1 98.06 91 SER A O 1
ATOM 759 N N . CYS A 1 92 ? -10.109 -0.118 0.768 1 98.31 92 CYS A N 1
ATOM 760 C CA . CYS A 1 92 ? -9.211 0.371 1.806 1 98.31 92 CYS A CA 1
ATOM 761 C C . CYS A 1 92 ? -8.453 1.606 1.334 1 98.31 92 CYS A C 1
ATOM 763 O O . CYS A 1 92 ? -8.148 1.739 0.147 1 98.31 92 CYS A O 1
ATOM 765 N N . CYS A 1 93 ? -8.219 2.533 2.246 1 98 93 CYS A N 1
ATOM 766 C CA . CYS A 1 93 ? -7.363 3.662 1.906 1 98 93 CYS A CA 1
ATOM 767 C C . CYS A 1 93 ? -6.414 3.99 3.055 1 98 93 CYS A C 1
ATOM 769 O O . CYS A 1 93 ? -6.664 3.605 4.199 1 98 93 CYS A O 1
ATOM 771 N N . GLU A 1 94 ? -5.285 4.586 2.752 1 98.31 94 GLU A N 1
ATOM 772 C CA . GLU A 1 94 ? -4.309 5.082 3.715 1 98.31 94 GLU A CA 1
ATOM 773 C C . GLU A 1 94 ? -4.383 6.598 3.848 1 98.31 94 GLU A C 1
ATOM 775 O O . GLU A 1 94 ? -4.406 7.316 2.846 1 98.31 94 GLU A O 1
ATOM 780 N N . VAL A 1 95 ? -4.469 7.047 5.07 1 98.38 95 VAL A N 1
ATOM 781 C CA . VAL A 1 95 ? -4.551 8.484 5.336 1 98.38 95 VAL A CA 1
ATOM 782 C C . VAL A 1 95 ? -3.201 8.992 5.84 1 98.38 95 VAL A C 1
ATOM 784 O O . VAL A 1 95 ? -2.518 8.305 6.602 1 98.38 95 VAL A O 1
ATOM 787 N N . GLY A 1 96 ? -2.812 10.117 5.398 1 98 96 GLY A N 1
ATOM 788 C CA . GLY A 1 96 ? -1.645 10.844 5.871 1 98 96 GLY A CA 1
ATOM 789 C C . GLY A 1 96 ? -1.918 12.312 6.133 1 98 96 GLY A C 1
ATOM 790 O O . GLY A 1 96 ? -2.916 12.859 5.656 1 98 96 GLY A O 1
ATOM 791 N N . TYR A 1 97 ? -1.009 12.914 6.914 1 98.69 97 TYR A N 1
ATOM 792 C CA . TYR A 1 97 ? -1.204 14.312 7.289 1 98.69 97 TYR A CA 1
ATOM 793 C C . TYR A 1 97 ? 0.091 14.922 7.809 1 98.69 97 TYR A C 1
ATOM 795 O O . TYR A 1 97 ? 1.022 14.203 8.172 1 98.69 97 TYR A O 1
ATOM 803 N N . TRP A 1 98 ? 0.138 16.188 7.785 1 98.5 98 TRP A N 1
ATOM 804 C CA . TRP A 1 98 ? 1.157 16.953 8.492 1 98.5 98 TRP A CA 1
ATOM 805 C C . TRP A 1 98 ? 0.632 18.328 8.883 1 98.5 98 TRP A C 1
ATOM 807 O O . TRP A 1 98 ? -0.3 18.844 8.258 1 98.5 98 TRP A O 1
ATOM 817 N N . LEU A 1 99 ? 1.147 18.906 9.93 1 98.5 99 LEU A N 1
ATOM 818 C CA . LEU A 1 99 ? 0.842 20.25 10.414 1 98.5 99 LEU A CA 1
ATOM 819 C C . LEU A 1 99 ? 2.096 21.125 10.43 1 98.5 99 LEU A C 1
ATOM 821 O O . LEU A 1 99 ? 3.182 20.641 10.766 1 98.5 99 LEU A O 1
ATOM 825 N N . SER A 1 100 ? 1.817 22.375 10.195 1 98.25 100 SER A N 1
ATOM 826 C CA . SER A 1 100 ? 2.84 23.359 10.539 1 98.25 100 SER A CA 1
ATOM 827 C C . SER A 1 100 ? 3.227 23.25 12.008 1 98.25 100 SER A C 1
ATOM 829 O O . SER A 1 100 ? 2.365 23.078 12.875 1 98.25 100 SER A O 1
ATOM 831 N N . PRO A 1 101 ? 4.508 23.359 12.25 1 97.81 101 PRO A N 1
ATOM 832 C CA . PRO A 1 101 ? 4.945 23.328 13.648 1 97.81 101 PRO A CA 1
ATOM 833 C C . PRO A 1 101 ? 4.219 24.359 14.508 1 97.81 101 PRO A C 1
ATOM 835 O O . PRO A 1 101 ? 3.951 24.109 15.688 1 97.81 101 PRO A O 1
ATOM 838 N N . LYS A 1 102 ? 3.861 25.422 13.891 1 97 102 LYS A N 1
ATOM 839 C CA . LYS A 1 102 ? 3.156 26.516 14.555 1 97 102 LYS A CA 1
ATOM 840 C C . LYS A 1 102 ? 1.854 26.031 15.188 1 97 102 LYS A C 1
ATOM 842 O O . LYS A 1 102 ? 1.407 26.562 16.203 1 97 102 LYS A O 1
ATOM 847 N N . PHE A 1 103 ? 1.313 25.016 14.68 1 97.75 103 PHE A N 1
ATOM 848 C CA . PHE A 1 103 ? -0.041 24.641 15.062 1 97.75 103 PHE A CA 1
ATOM 849 C C . PHE A 1 103 ? -0.052 23.266 15.727 1 97.75 103 PHE A C 1
ATOM 851 O O . PHE A 1 103 ? -1.117 22.688 15.961 1 97.75 103 PHE A O 1
ATOM 858 N N . GLN A 1 104 ? 1.072 22.703 16.047 1 96.94 104 GLN A N 1
ATOM 859 C CA . GLN A 1 104 ? 1.166 21.375 16.641 1 96.94 104 GLN A CA 1
ATOM 860 C C . GLN A 1 104 ? 0.876 21.422 18.141 1 96.94 104 GLN A C 1
ATOM 862 O O . GLN A 1 104 ? 0.985 22.484 18.766 1 96.94 104 GLN A O 1
ATOM 867 N N . HIS A 1 105 ? 0.392 20.375 18.672 1 94.81 105 HIS A N 1
ATOM 868 C CA . HIS A 1 105 ? 0.176 20.156 20.094 1 94.81 105 HIS A CA 1
ATOM 869 C C . HIS A 1 105 ? -0.998 20.969 20.609 1 94.81 105 HIS A C 1
ATOM 871 O O . HIS A 1 105 ? -1.014 21.375 21.781 1 94.81 105 HIS A O 1
ATOM 877 N N . HIS A 1 106 ? -1.91 21.266 19.719 1 95.06 106 HIS A N 1
ATOM 878 C CA . HIS A 1 106 ? -3.109 22 20.125 1 95.06 106 HIS A CA 1
ATOM 879 C C . HIS A 1 106 ? -4.367 21.188 19.828 1 95.06 106 HIS A C 1
ATOM 881 O O . HIS A 1 106 ? -5.477 21.719 19.875 1 95.06 106 HIS A O 1
ATOM 887 N N . GLY A 1 107 ? -4.223 19.938 19.453 1 97 107 GLY A N 1
ATOM 888 C CA . GLY A 1 107 ? -5.359 19.062 19.234 1 97 107 GLY A CA 1
ATOM 889 C C . GLY A 1 107 ? -5.957 19.219 17.844 1 97 107 GLY A C 1
ATOM 890 O O . GLY A 1 107 ? -6.957 18.578 17.516 1 97 107 GLY A O 1
ATOM 891 N N . ILE A 1 108 ? -5.344 20.016 17.016 1 98.44 108 ILE A N 1
ATOM 892 C CA . ILE A 1 108 ? -5.875 20.328 15.695 1 98.44 108 ILE A CA 1
ATOM 893 C C . ILE A 1 108 ? -5.918 19.078 14.828 1 98.44 108 ILE A C 1
ATOM 895 O O . ILE A 1 108 ? -6.938 18.781 14.203 1 98.44 108 IL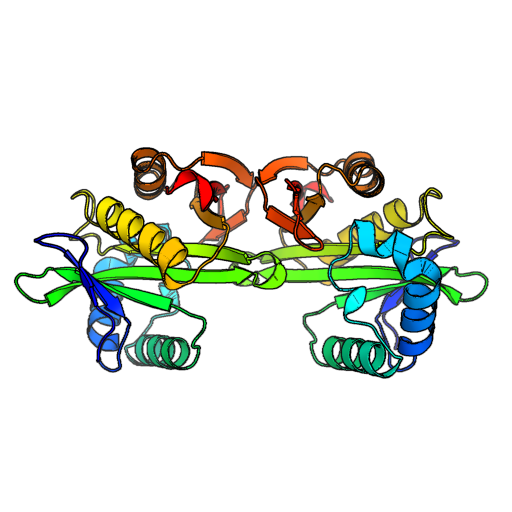E A O 1
ATOM 899 N N . MET A 1 109 ? -4.891 18.312 14.859 1 98.69 109 MET A N 1
ATOM 900 C CA . MET A 1 109 ? -4.848 17.156 13.984 1 98.69 109 MET A CA 1
ATOM 901 C C . MET A 1 109 ? -5.797 16.062 14.469 1 98.69 109 MET A C 1
ATOM 903 O O . MET A 1 109 ? -6.449 15.398 13.664 1 98.69 109 MET A O 1
ATOM 907 N N . THR A 1 110 ? -5.867 15.883 15.797 1 98.62 110 THR A N 1
ATOM 908 C CA . THR A 1 110 ? -6.785 14.891 16.328 1 98.62 110 THR A CA 1
ATOM 909 C C . THR A 1 110 ? -8.211 15.156 15.859 1 98.62 110 THR A C 1
ATOM 911 O O . THR A 1 110 ? -8.891 14.25 15.367 1 98.62 110 THR A O 1
ATOM 914 N N . GLN A 1 111 ? -8.641 16.406 15.938 1 98.56 111 GLN A N 1
ATOM 915 C CA . GLN A 1 111 ? -9.984 16.781 15.508 1 98.56 111 GLN A CA 1
ATOM 916 C C . GLN A 1 111 ? -10.141 16.656 14 1 98.56 111 GLN A C 1
ATOM 918 O O . GLN A 1 111 ? -11.172 16.188 13.516 1 98.56 111 GLN A O 1
ATOM 923 N N . SER A 1 112 ? -9.156 17.016 13.258 1 98.69 112 SER A N 1
ATOM 924 C CA . SER A 1 112 ? -9.188 16.953 11.797 1 98.69 112 SER A CA 1
ATOM 925 C C . SER A 1 112 ? -9.25 15.508 11.312 1 98.69 112 SER A C 1
ATOM 927 O O . SER A 1 112 ? -10.031 15.188 10.414 1 98.69 112 SER A O 1
ATOM 929 N N . LEU A 1 113 ? -8.406 14.648 11.914 1 98.75 113 LEU A N 1
ATOM 930 C CA . LEU A 1 113 ? -8.391 13.242 11.523 1 98.75 113 LEU A CA 1
ATOM 931 C C . LEU A 1 113 ? -9.719 12.562 11.859 1 98.75 113 LEU A C 1
ATOM 933 O O . LEU A 1 113 ? -10.227 11.758 11.086 1 98.75 113 LEU A O 1
ATOM 937 N N . ARG A 1 114 ? -10.266 12.875 13.023 1 98.5 114 ARG A N 1
ATOM 938 C CA . ARG A 1 114 ? -11.578 12.336 13.375 1 98.5 114 ARG A CA 1
ATOM 939 C C . ARG A 1 114 ? -12.609 12.648 12.305 1 98.5 114 ARG A C 1
ATOM 941 O O . ARG A 1 114 ? -13.367 11.773 11.891 1 98.5 114 ARG A O 1
ATOM 948 N N . LYS A 1 115 ? -12.633 13.867 11.883 1 98.12 115 LYS A N 1
ATOM 949 C CA . LYS A 1 115 ? -13.586 14.289 10.859 1 98.12 115 LYS A CA 1
ATOM 950 C C . LYS A 1 115 ? -13.266 13.641 9.516 1 98.12 115 LYS A C 1
ATOM 952 O O . LYS A 1 115 ? -14.172 13.25 8.781 1 98.12 115 LYS A O 1
ATOM 957 N N . MET A 1 116 ? -12.008 13.555 9.164 1 98.19 116 MET A N 1
ATOM 958 C CA . MET A 1 116 ? -11.594 12.906 7.922 1 98.19 116 MET A CA 1
ATOM 959 C C . MET A 1 116 ? -12.047 11.453 7.891 1 98.19 116 MET A C 1
ATOM 961 O O . MET A 1 116 ? -12.57 10.984 6.875 1 98.19 116 MET A O 1
ATOM 965 N N . ILE A 1 117 ? -11.867 10.789 9.008 1 98.44 117 ILE A N 1
ATOM 966 C CA . ILE A 1 117 ? -12.305 9.406 9.125 1 98.44 117 ILE A CA 1
ATOM 967 C C . ILE A 1 117 ? -13.812 9.32 8.883 1 98.44 117 ILE A C 1
ATOM 969 O O . ILE A 1 117 ? -14.266 8.484 8.094 1 98.44 117 ILE A O 1
ATOM 973 N N . SER A 1 118 ? -14.547 10.227 9.5 1 97.88 118 SER A N 1
ATOM 974 C CA . SER A 1 118 ? -15.992 10.273 9.297 1 97.88 118 SER A CA 1
ATOM 975 C C . SER A 1 118 ? -16.328 10.484 7.824 1 97.88 118 SER A C 1
ATOM 977 O O . SER A 1 118 ? -17.172 9.773 7.27 1 97.88 118 SER A O 1
ATOM 979 N N . PHE A 1 119 ? -15.695 11.375 7.219 1 97.12 119 PHE A N 1
ATOM 980 C CA . PHE A 1 119 ? -15.93 11.711 5.816 1 97.12 119 PHE A CA 1
ATOM 981 C C . PHE A 1 119 ? -15.641 10.516 4.918 1 97.12 119 PHE A C 1
ATOM 983 O O . PHE A 1 119 ? -16.422 10.203 4.023 1 97.12 119 PHE A O 1
ATOM 990 N N . ILE A 1 120 ? -14.531 9.805 5.145 1 97.69 120 ILE A N 1
ATOM 991 C CA . ILE A 1 120 ? -14.117 8.672 4.324 1 97.69 120 ILE A CA 1
ATOM 992 C C . ILE A 1 120 ? -15.156 7.555 4.434 1 97.69 120 ILE A C 1
ATOM 994 O O . ILE A 1 120 ? -15.523 6.945 3.428 1 97.69 120 ILE A O 1
ATOM 998 N N . PHE A 1 121 ? -15.711 7.316 5.637 1 98.19 121 PHE A N 1
ATOM 999 C CA . PHE A 1 121 ? -16.672 6.234 5.828 1 98.19 121 PHE A CA 1
ATOM 1000 C C . PHE A 1 121 ? -18.047 6.621 5.309 1 98.19 121 PHE A C 1
ATOM 1002 O O . PHE A 1 121 ? -18.734 5.809 4.691 1 98.19 121 PHE A O 1
ATOM 1009 N N . THR A 1 122 ? -18.453 7.871 5.469 1 96.94 122 THR A N 1
ATOM 1010 C CA . THR A 1 122 ? -19.828 8.234 5.191 1 96.94 122 THR A CA 1
ATOM 1011 C C . THR A 1 122 ? -19.984 8.734 3.756 1 96.94 122 THR A C 1
ATOM 1013 O O . THR A 1 122 ? -21.031 8.516 3.125 1 96.94 122 THR A O 1
ATOM 1016 N N . GLU A 1 123 ? -18.984 9.398 3.258 1 95.25 123 GLU A N 1
ATOM 1017 C CA . GLU A 1 123 ? -19.109 10.016 1.938 1 95.25 123 GLU A CA 1
ATOM 1018 C C . GLU A 1 123 ? -18.391 9.188 0.877 1 95.25 123 GLU A C 1
ATOM 1020 O O . GLU A 1 123 ? -18.844 9.094 -0.262 1 95.25 123 GLU A O 1
ATOM 1025 N N . LEU A 1 124 ? -17.281 8.625 1.229 1 95.75 124 LEU A N 1
ATOM 1026 C CA . LEU A 1 124 ? -16.5 7.887 0.237 1 95.75 124 LEU A CA 1
ATOM 1027 C C . LEU A 1 124 ? -16.781 6.391 0.333 1 95.75 124 LEU A C 1
ATOM 1029 O O . LEU A 1 124 ? -16.406 5.625 -0.56 1 95.75 124 LEU A O 1
ATOM 1033 N N . HIS A 1 125 ? -17.266 5.867 1.401 1 97.06 125 HIS A N 1
ATOM 1034 C CA . HIS A 1 125 ? -17.812 4.527 1.583 1 97.06 125 HIS A CA 1
ATOM 1035 C C . HIS A 1 125 ? -16.719 3.469 1.503 1 97.06 125 HIS A C 1
ATOM 1037 O O . HIS A 1 125 ? -16.922 2.396 0.932 1 97.06 125 HIS A O 1
ATOM 1043 N N . PHE A 1 126 ? -15.586 3.795 1.972 1 98 126 PHE A N 1
ATOM 1044 C CA . PHE A 1 126 ? -14.555 2.781 2.164 1 98 126 PHE A CA 1
ATOM 1045 C C . PHE A 1 126 ? -14.906 1.87 3.336 1 98 126 PHE A C 1
ATOM 1047 O O . PHE A 1 126 ? -15.719 2.23 4.188 1 98 126 PHE A O 1
ATOM 1054 N N . HIS A 1 127 ? -14.312 0.709 3.396 1 98.62 127 HIS A N 1
ATOM 1055 C CA . HIS A 1 127 ? -14.531 -0.259 4.465 1 98.62 127 HIS A CA 1
ATOM 1056 C C . HIS A 1 127 ? -13.477 -0.122 5.555 1 98.62 127 HIS A C 1
ATOM 1058 O O . HIS A 1 127 ? -13.758 -0.355 6.734 1 98.62 127 HIS A O 1
ATOM 1064 N N . ARG A 1 128 ? -12.328 0.211 5.18 1 98.75 128 ARG A N 1
ATOM 1065 C CA . ARG A 1 128 ? -11.164 0.188 6.055 1 98.75 128 ARG A CA 1
ATOM 1066 C C . ARG A 1 128 ? -10.258 1.386 5.793 1 98.75 128 ARG A C 1
ATOM 1068 O O . ARG A 1 128 ? -10.016 1.745 4.641 1 98.75 128 ARG A O 1
ATOM 1075 N N . ILE A 1 129 ? -9.82 2.064 6.848 1 98.81 129 ILE A N 1
ATOM 1076 C CA . ILE A 1 129 ? -8.82 3.123 6.801 1 98.81 129 ILE A CA 1
ATOM 1077 C C . ILE A 1 129 ? -7.57 2.68 7.559 1 98.81 129 ILE A C 1
ATOM 1079 O O . ILE A 1 129 ? -7.664 2.078 8.633 1 98.81 129 ILE A O 1
ATOM 1083 N N . GLU A 1 130 ? -6.406 2.951 6.984 1 98.88 130 GLU A N 1
ATOM 1084 C CA . GLU A 1 130 ? -5.172 2.625 7.691 1 98.88 130 GLU A CA 1
ATOM 1085 C C . GLU A 1 130 ? -4.223 3.818 7.727 1 98.88 130 GLU A C 1
ATOM 1087 O O . GLU A 1 130 ? -4.34 4.734 6.914 1 98.88 130 GLU A O 1
ATOM 1092 N N . LEU A 1 131 ? -3.387 3.854 8.688 1 98.81 131 LEU A N 1
ATOM 1093 C CA . LEU A 1 131 ? -2.295 4.805 8.867 1 98.81 131 LEU A CA 1
ATOM 1094 C C . LEU A 1 131 ? -0.99 4.086 9.188 1 98.81 131 LEU A C 1
ATOM 1096 O O . LEU A 1 131 ? -0.987 3.098 9.93 1 98.81 131 LEU A O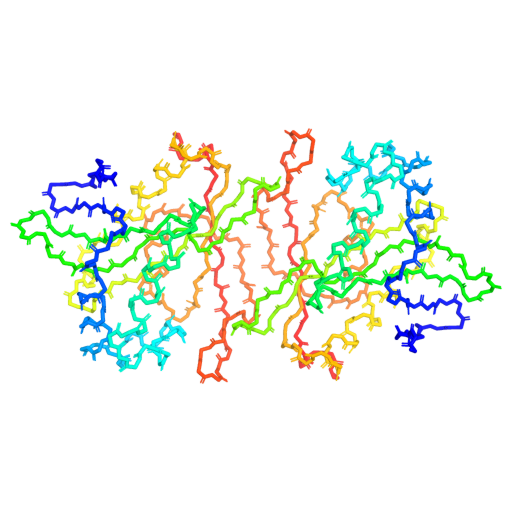 1
ATOM 1100 N N . LYS A 1 132 ? 0.035 4.543 8.648 1 98.69 132 LYS A N 1
ATOM 1101 C CA . LYS A 1 132 ? 1.401 4.105 8.922 1 98.69 132 LYS A CA 1
ATOM 1102 C C . LYS A 1 132 ? 2.227 5.234 9.531 1 98.69 132 LYS A C 1
ATOM 1104 O O . LYS A 1 132 ? 2.43 6.273 8.898 1 98.69 132 LYS A O 1
ATOM 1109 N N . VAL A 1 133 ? 2.717 4.98 10.742 1 98.81 133 VAL A N 1
ATOM 1110 C CA . VAL A 1 133 ? 3.396 6.039 11.477 1 98.81 133 VAL A CA 1
ATOM 1111 C C . VAL A 1 133 ? 4.766 5.547 11.945 1 98.81 133 VAL A C 1
ATOM 1113 O O . VAL A 1 133 ? 4.875 4.473 12.539 1 98.81 133 VAL A O 1
ATOM 1116 N N . ALA A 1 134 ? 5.781 6.34 11.68 1 98.69 134 ALA A N 1
ATOM 1117 C CA . ALA A 1 134 ? 7.082 5.984 12.242 1 98.69 134 ALA A CA 1
ATOM 1118 C C . ALA A 1 134 ? 7.008 5.855 13.766 1 98.69 134 ALA A C 1
ATOM 1120 O O . ALA A 1 134 ? 6.406 6.691 14.438 1 98.69 134 ALA A O 1
ATOM 1121 N N . ILE A 1 135 ? 7.684 4.832 14.312 1 98.31 135 ILE A N 1
ATOM 1122 C CA . ILE A 1 135 ? 7.574 4.551 15.734 1 98.31 135 ILE A CA 1
ATOM 1123 C C . ILE A 1 135 ? 8.219 5.676 16.531 1 98.31 135 ILE A C 1
ATOM 1125 O O . ILE A 1 135 ? 7.984 5.805 17.734 1 98.31 135 ILE A O 1
ATOM 1129 N N . THR A 1 136 ? 9.023 6.488 15.891 1 98.12 136 THR A N 1
ATOM 1130 C CA . THR A 1 136 ? 9.695 7.602 16.547 1 98.12 136 THR A CA 1
ATOM 1131 C C . THR A 1 136 ? 8.844 8.867 16.484 1 98.12 136 THR A C 1
ATOM 1133 O O . THR A 1 136 ? 9.172 9.875 17.109 1 98.12 136 THR A O 1
ATOM 1136 N N . ASN A 1 137 ? 7.797 8.883 15.703 1 97.94 137 ASN A N 1
ATOM 1137 C CA . ASN A 1 137 ? 6.918 10.039 15.562 1 97.94 137 ASN A CA 1
ATOM 1138 C C . ASN A 1 137 ? 5.84 10.055 16.641 1 97.94 137 ASN A C 1
ATOM 1140 O O . ASN A 1 137 ? 4.66 9.867 16.359 1 97.94 137 ASN A O 1
ATOM 1144 N N . GLN A 1 138 ? 6.266 10.367 17.797 1 97.69 138 GLN A N 1
ATOM 1145 C CA . GLN A 1 138 ? 5.406 10.281 18.969 1 97.69 138 GLN A CA 1
ATOM 1146 C C . GLN A 1 138 ? 4.164 11.148 18.812 1 97.69 138 GLN A C 1
ATOM 1148 O O . GLN A 1 138 ? 3.055 10.727 19.141 1 97.69 138 GLN A O 1
ATOM 1153 N N . PRO A 1 139 ? 4.285 12.422 18.281 1 97.5 139 PRO A N 1
ATOM 1154 C CA . PRO A 1 139 ? 3.084 13.242 18.109 1 97.5 139 PRO A CA 1
ATOM 1155 C C . PRO A 1 139 ? 2.025 12.562 17.25 1 97.5 139 PRO A C 1
ATOM 1157 O O . PRO A 1 139 ? 0.841 12.57 17.594 1 97.5 139 PRO A O 1
ATOM 1160 N N . SER A 1 140 ? 2.398 11.969 16.172 1 98.25 140 SER A N 1
ATOM 1161 C CA . SER A 1 140 ? 1.442 11.289 15.305 1 98.25 140 SER A CA 1
ATOM 1162 C C . SER A 1 140 ? 0.911 10.016 15.953 1 98.25 140 SER A C 1
ATOM 1164 O O . SER A 1 140 ? -0.266 9.68 15.797 1 98.25 140 SER A O 1
ATOM 1166 N N . LEU A 1 141 ? 1.776 9.266 16.625 1 98.62 141 LEU A N 1
ATOM 1167 C CA . LEU A 1 141 ? 1.324 8.102 17.375 1 98.62 141 LEU A CA 1
ATOM 1168 C C . LEU A 1 141 ? 0.235 8.484 18.375 1 98.62 141 LEU A C 1
ATOM 1170 O O . LEU A 1 141 ? -0.784 7.797 18.484 1 98.62 141 LEU A O 1
ATOM 1174 N N . ASN A 1 142 ? 0.439 9.57 19.047 1 98.44 142 ASN A N 1
ATOM 1175 C CA . ASN A 1 142 ? -0.522 10.047 20.031 1 98.44 142 ASN A CA 1
ATOM 1176 C C . ASN A 1 142 ? -1.873 10.359 19.391 1 98.44 142 ASN A C 1
ATOM 1178 O O . ASN A 1 142 ? -2.92 10.109 20 1 98.44 142 ASN A O 1
ATOM 1182 N N . VAL A 1 143 ? -1.892 10.953 18.203 1 98.69 143 VAL A N 1
ATOM 1183 C CA . VAL A 1 143 ? -3.127 11.25 17.5 1 98.69 143 VAL A CA 1
ATOM 1184 C C . VAL A 1 143 ? -3.916 9.961 17.266 1 98.69 143 VAL A C 1
ATOM 1186 O O . VAL A 1 143 ? -5.113 9.898 17.562 1 98.69 143 VAL A O 1
ATOM 1189 N N . CYS A 1 144 ? -3.246 8.93 16.781 1 98.69 144 CYS A N 1
ATOM 1190 C CA . CYS A 1 144 ? -3.891 7.648 16.516 1 98.69 144 CYS A CA 1
ATOM 1191 C C . CYS A 1 144 ? -4.426 7.031 17.797 1 98.69 144 CYS A C 1
ATOM 1193 O O . CYS A 1 144 ? -5.531 6.488 17.812 1 98.69 144 CYS A O 1
ATOM 1195 N N . GLU A 1 145 ? -3.656 7.121 18.812 1 98.38 145 GLU A N 1
ATOM 1196 C CA . GLU A 1 145 ? -4.051 6.562 20.109 1 98.38 145 GLU A CA 1
ATOM 1197 C C . GLU A 1 145 ? -5.246 7.309 20.688 1 98.38 145 GLU A C 1
ATOM 1199 O O . GLU A 1 145 ? -6.176 6.691 21.203 1 98.38 145 GLU A O 1
ATOM 1204 N N . ARG A 1 146 ? -5.223 8.641 20.625 1 98.12 146 ARG A N 1
ATOM 1205 C CA . ARG A 1 146 ? -6.32 9.453 21.141 1 98.12 146 ARG A CA 1
ATOM 1206 C C . ARG A 1 146 ? -7.629 9.109 20.438 1 98.12 146 ARG A C 1
ATOM 1208 O O . ARG A 1 146 ? -8.703 9.195 21.031 1 98.12 146 ARG A O 1
ATOM 1215 N N . LEU A 1 147 ? -7.508 8.734 19.203 1 98.19 147 LEU A N 1
ATOM 1216 C CA . LEU A 1 147 ? -8.695 8.383 18.422 1 98.19 147 LEU A CA 1
ATOM 1217 C C . LEU A 1 147 ? -9.016 6.902 18.562 1 98.19 147 LEU A C 1
ATOM 1219 O O . LEU A 1 147 ? -9.906 6.391 17.875 1 98.19 147 LEU A O 1
ATOM 1223 N N . HIS A 1 148 ? -8.266 6.168 19.375 1 98 148 HIS A N 1
ATOM 1224 C CA . HIS A 1 148 ? -8.477 4.762 19.688 1 98 148 HIS A CA 1
ATOM 1225 C C . HIS A 1 148 ? -8.422 3.895 18.438 1 98 148 HIS A C 1
ATOM 1227 O O . HIS A 1 148 ? -9.219 2.967 18.281 1 98 148 HIS A O 1
ATOM 1233 N N . LEU A 1 149 ? -7.621 4.324 17.516 1 98.69 149 LEU A N 1
ATOM 1234 C CA . LEU A 1 149 ? -7.363 3.439 16.391 1 98.69 149 LEU A CA 1
ATOM 1235 C C . LEU A 1 149 ? -6.672 2.158 16.844 1 98.69 149 LEU A C 1
ATOM 1237 O O . LEU A 1 149 ? -5.914 2.168 17.812 1 98.69 149 LEU A O 1
ATOM 1241 N N . ILE A 1 150 ? -6.871 1.08 16.125 1 98.75 150 ILE A N 1
ATOM 1242 C CA . ILE A 1 150 ? -6.375 -0.227 16.547 1 98.75 150 ILE A CA 1
ATOM 1243 C C . ILE A 1 150 ? -4.965 -0.438 16 1 98.75 150 ILE A C 1
ATOM 1245 O O . ILE A 1 150 ? -4.715 -0.243 14.812 1 98.75 150 ILE A O 1
ATOM 1249 N N . LYS A 1 151 ? -4.07 -0.812 16.891 1 98.75 151 LYS A N 1
ATOM 1250 C CA . LYS A 1 151 ? -2.717 -1.188 16.5 1 98.75 151 LYS A CA 1
ATOM 1251 C C . LYS A 1 151 ? -2.688 -2.594 15.906 1 98.75 151 LYS A C 1
ATOM 1253 O O . LYS A 1 151 ? -3.166 -3.545 16.531 1 98.75 151 LYS A O 1
ATOM 1258 N N . GLU A 1 152 ? -2.117 -2.674 14.742 1 98.81 152 GLU A N 1
ATOM 1259 C CA . GLU A 1 152 ? -2.199 -3.961 14.062 1 98.81 152 GLU A CA 1
ATOM 1260 C C . GLU A 1 152 ? -0.824 -4.613 13.945 1 98.81 152 GLU A C 1
ATOM 1262 O O . GLU A 1 152 ? -0.704 -5.742 13.461 1 98.81 152 GLU A O 1
ATOM 1267 N N . GLY A 1 153 ? 0.196 -3.93 14.336 1 98.62 153 GLY A N 1
ATOM 1268 C CA . GLY A 1 153 ? 1.545 -4.473 14.305 1 98.62 153 GLY A CA 1
ATOM 1269 C C . GLY A 1 153 ? 2.588 -3.451 13.891 1 98.62 153 GLY A C 1
ATOM 1270 O O . GLY A 1 153 ? 2.277 -2.271 13.719 1 98.62 153 GLY A O 1
ATOM 1271 N N . ILE A 1 154 ? 3.811 -3.904 13.828 1 98.81 154 ILE A N 1
ATOM 1272 C CA . ILE A 1 154 ? 4.949 -3.078 13.445 1 98.81 154 ILE A CA 1
ATOM 1273 C C . ILE A 1 154 ? 5.555 -3.604 12.148 1 98.81 154 ILE A C 1
ATOM 1275 O O . ILE A 1 154 ? 5.855 -4.793 12.031 1 98.81 154 ILE A O 1
ATOM 1279 N N . GLN A 1 155 ? 5.617 -2.787 11.148 1 98.88 155 GLN A N 1
ATOM 1280 C CA . GLN A 1 155 ? 6.367 -3.088 9.938 1 98.88 155 GLN A CA 1
ATOM 1281 C C . GLN A 1 155 ? 7.82 -2.637 10.062 1 98.88 155 GLN A C 1
ATOM 1283 O O . GLN A 1 155 ? 8.094 -1.439 10.156 1 98.88 155 GLN A O 1
ATOM 1288 N N . ARG A 1 156 ? 8.734 -3.588 10.016 1 98.81 156 ARG A N 1
ATOM 1289 C CA . ARG A 1 156 ? 10.148 -3.312 10.25 1 98.81 156 ARG A CA 1
ATOM 1290 C C . ARG A 1 156 ? 10.766 -2.566 9.07 1 98.81 156 ARG A C 1
ATOM 1292 O O . ARG A 1 156 ? 10.547 -2.936 7.914 1 98.81 156 ARG A O 1
ATOM 1299 N N . GLU A 1 157 ? 11.5 -1.462 9.414 1 98.88 157 GLU A N 1
ATOM 1300 C CA . GLU A 1 157 ? 12.25 -0.66 8.445 1 98.88 157 GLU A CA 1
ATOM 1301 C C . GLU A 1 157 ? 11.383 -0.287 7.246 1 98.88 157 GLU A C 1
ATOM 1303 O O . GLU A 1 157 ? 11.836 -0.365 6.102 1 98.88 157 GLU A O 1
ATOM 1308 N N . ARG A 1 158 ? 10.156 0.142 7.473 1 98.81 158 ARG A N 1
ATOM 1309 C CA . ARG A 1 158 ? 9.156 0.371 6.438 1 98.81 158 ARG A CA 1
ATOM 1310 C C . ARG A 1 158 ? 9.266 1.784 5.875 1 98.81 158 ARG A C 1
ATOM 1312 O O . ARG A 1 158 ? 8.836 2.045 4.75 1 98.81 158 ARG A O 1
ATOM 1319 N N . ILE A 1 159 ? 9.805 2.688 6.617 1 98.75 159 ILE A N 1
ATOM 1320 C CA . ILE A 1 159 ? 9.844 4.09 6.223 1 98.75 159 ILE A CA 1
ATOM 1321 C C . ILE A 1 159 ? 11.289 4.535 6.023 1 98.75 159 ILE A C 1
ATOM 1323 O O . ILE A 1 159 ? 12.117 4.398 6.93 1 98.75 159 ILE A O 1
ATOM 1327 N N . LEU A 1 160 ? 11.562 5.031 4.844 1 98.38 160 LEU A N 1
ATOM 1328 C CA . LEU A 1 160 ? 12.875 5.59 4.551 1 98.38 160 LEU A CA 1
ATOM 1329 C C . LEU A 1 160 ? 12.859 7.109 4.637 1 98.38 160 LEU A C 1
ATOM 1331 O O . LEU A 1 160 ? 12.125 7.77 3.896 1 98.38 160 LEU A O 1
ATOM 1335 N N . LEU A 1 161 ? 13.57 7.641 5.551 1 97.75 161 LEU A N 1
ATOM 1336 C CA . LEU A 1 161 ? 13.688 9.086 5.723 1 97.75 161 LEU A CA 1
ATOM 1337 C C . LEU A 1 161 ? 15.148 9.523 5.652 1 97.75 161 LEU A C 1
ATOM 1339 O O . LEU A 1 161 ? 15.922 9.266 6.578 1 97.75 161 LEU A O 1
ATOM 1343 N N . TYR A 1 162 ? 15.461 10.117 4.52 1 96.5 162 TYR A N 1
ATOM 1344 C CA . TYR A 1 162 ? 16.781 10.703 4.312 1 96.5 162 TYR A CA 1
ATOM 1345 C C . TYR A 1 162 ? 17.891 9.703 4.656 1 96.5 162 TYR A C 1
ATOM 1347 O O . TYR A 1 162 ? 18.797 10.016 5.426 1 96.5 162 TYR A O 1
ATOM 1355 N N . GLY A 1 163 ? 17.734 8.57 4.199 1 96.94 163 GLY A N 1
ATOM 1356 C CA . GLY A 1 163 ? 18.797 7.574 4.246 1 96.94 163 GLY A CA 1
ATOM 1357 C C . GLY A 1 163 ? 18.672 6.629 5.426 1 96.94 163 GLY A C 1
ATOM 1358 O O . GLY A 1 163 ? 19.438 5.672 5.547 1 96.94 163 GLY A O 1
ATOM 1359 N N . THR A 1 164 ? 17.75 6.867 6.332 1 98.06 164 THR A N 1
ATOM 1360 C CA . THR A 1 164 ? 17.562 6.023 7.508 1 98.06 164 THR A CA 1
ATOM 1361 C C . THR A 1 164 ? 16.219 5.309 7.453 1 98.06 164 THR A C 1
ATOM 1363 O O . THR A 1 164 ? 15.203 5.926 7.145 1 98.06 164 THR A O 1
ATOM 1366 N N . TYR A 1 165 ? 16.266 4.023 7.77 1 98.5 165 TYR A N 1
ATOM 1367 C CA . TYR A 1 165 ? 15.031 3.246 7.828 1 98.5 165 TYR A CA 1
ATOM 1368 C C . TYR A 1 165 ? 14.469 3.232 9.242 1 98.5 165 TYR A C 1
ATOM 1370 O O . TYR A 1 165 ? 15.203 3.045 10.211 1 98.5 165 TYR A O 1
ATOM 1378 N N . TYR A 1 166 ? 13.164 3.424 9.328 1 98.75 166 TYR A N 1
ATOM 1379 C CA . TYR A 1 166 ? 12.445 3.379 10.594 1 98.75 166 TYR A CA 1
ATOM 1380 C C . TYR A 1 166 ? 11.312 2.355 10.547 1 98.75 166 TYR A C 1
ATOM 1382 O O . TYR A 1 166 ? 10.672 2.182 9.508 1 98.75 166 TYR A O 1
ATOM 1390 N N . ASP A 1 167 ? 11.125 1.723 11.727 1 98.88 167 ASP A N 1
ATOM 1391 C CA . ASP A 1 167 ? 9.93 0.903 11.883 1 98.88 167 ASP A CA 1
ATOM 1392 C C . ASP A 1 167 ? 8.672 1.765 11.867 1 98.88 167 ASP A C 1
ATOM 1394 O O . ASP A 1 167 ? 8.703 2.934 12.258 1 98.88 167 ASP A O 1
ATOM 1398 N N . ALA A 1 168 ? 7.582 1.17 11.398 1 98.88 168 ALA A N 1
ATOM 1399 C CA . ALA A 1 168 ? 6.305 1.873 11.352 1 98.88 168 ALA A CA 1
ATOM 1400 C C . ALA A 1 168 ? 5.234 1.116 12.133 1 98.88 168 ALA A C 1
ATOM 1402 O O . ALA A 1 168 ? 5.086 -0.098 11.977 1 98.88 168 ALA A O 1
ATOM 1403 N N . GLN A 1 169 ? 4.562 1.777 13.047 1 98.88 169 GLN A N 1
ATOM 1404 C CA . GLN A 1 169 ? 3.344 1.247 13.648 1 98.88 169 GLN A CA 1
ATOM 1405 C C . GLN A 1 169 ? 2.16 1.359 12.695 1 98.88 169 GLN A C 1
ATOM 1407 O O . GLN A 1 169 ? 1.922 2.422 12.117 1 98.88 169 GLN A O 1
ATOM 1412 N N . ILE A 1 170 ? 1.459 0.274 12.539 1 98.88 170 ILE A N 1
ATOM 1413 C CA . ILE A 1 170 ? 0.295 0.271 11.656 1 98.88 170 ILE A CA 1
ATOM 1414 C C . ILE A 1 170 ? -0.98 0.393 12.492 1 98.88 170 ILE A C 1
ATOM 1416 O O . ILE A 1 170 ? -1.183 -0.364 13.445 1 98.88 170 ILE A O 1
ATOM 1420 N N . PHE A 1 171 ? -1.839 1.388 12.094 1 98.88 171 PHE A N 1
ATOM 1421 C CA . PHE A 1 171 ? -3.148 1.602 12.703 1 98.88 171 PHE A CA 1
ATOM 1422 C C . PHE A 1 171 ? -4.258 1.395 11.68 1 98.88 171 PHE A C 1
ATOM 1424 O O . PHE A 1 171 ? -4.047 1.587 10.477 1 98.88 171 PHE A O 1
ATOM 1431 N N . SER A 1 172 ? -5.402 1.007 12.234 1 98.88 172 SER A N 1
ATOM 1432 C CA . SER A 1 172 ? -6.547 0.936 11.328 1 98.88 172 SER A CA 1
ATOM 1433 C C . SER A 1 172 ? -7.852 1.229 12.062 1 98.88 172 SER A C 1
ATOM 1435 O O . SER A 1 172 ? -7.883 1.264 13.297 1 98.88 172 SER A O 1
ATOM 1437 N N . ILE A 1 173 ? -8.852 1.488 11.328 1 98.88 173 ILE A N 1
ATOM 1438 C CA . ILE A 1 173 ? -10.234 1.568 11.789 1 98.88 173 ILE A CA 1
ATOM 1439 C C . ILE A 1 173 ? -11.172 1.059 10.703 1 98.88 173 ILE A C 1
ATOM 1441 O O . ILE A 1 173 ? -10.969 1.347 9.516 1 98.88 173 ILE A O 1
ATOM 1445 N N . LEU A 1 174 ? -12.133 0.249 11.109 1 98.75 174 LEU A N 1
ATOM 1446 C CA . LEU A 1 174 ? -13.133 -0.302 10.203 1 98.75 174 LEU A CA 1
ATOM 1447 C C . LEU A 1 174 ? -14.406 0.542 10.219 1 98.75 174 LEU A C 1
ATOM 1449 O O . LEU A 1 174 ? -14.719 1.183 11.219 1 98.75 174 LEU A O 1
ATOM 1453 N N . GLN A 1 175 ? -15.062 0.499 9.094 1 97.88 175 GLN A N 1
ATOM 1454 C CA . GLN A 1 175 ? -16.312 1.246 8.992 1 97.88 175 GLN A CA 1
ATOM 1455 C C . GLN A 1 175 ? -17.266 0.896 10.133 1 97.88 175 GLN A C 1
ATOM 1457 O O . GLN A 1 175 ? -17.953 1.767 10.656 1 97.88 175 GLN A O 1
ATOM 1462 N N . SER A 1 176 ? -17.328 -0.326 10.539 1 97.25 176 SER A N 1
ATOM 1463 C CA . SER A 1 176 ? -18.219 -0.813 11.578 1 97.25 176 SER A CA 1
ATOM 1464 C C . SER A 1 176 ? -17.859 -0.25 12.945 1 97.25 176 SER A C 1
ATOM 1466 O O . SER A 1 176 ? -18.656 -0.299 13.883 1 97.25 176 SER A O 1
ATOM 1468 N N . GLU A 1 177 ? -16.688 0.199 13.102 1 96.19 177 GLU A N 1
ATOM 1469 C CA . GLU A 1 177 ? -16.203 0.716 14.383 1 96.19 177 GLU A CA 1
ATOM 1470 C C . GLU A 1 177 ? -16.469 2.213 14.508 1 96.19 177 GLU A C 1
ATOM 1472 O O . GLU A 1 177 ? -16.344 2.783 15.594 1 96.19 177 GLU A O 1
ATOM 1477 N N . TYR A 1 178 ? -16.594 2.828 13.344 1 88.38 178 TYR A N 1
ATOM 1478 C CA . TYR A 1 178 ? -16.922 4.25 13.32 1 88.38 178 TYR A CA 1
ATOM 1479 C C . TYR A 1 178 ? -18.375 4.48 13.711 1 88.38 178 TYR A C 1
ATOM 1481 O O . TYR A 1 178 ? -18.719 5.531 14.266 1 88.38 178 TYR A O 1
ATOM 1489 N N . ASN A 1 179 ? -19.391 3.51 13.523 1 66.12 179 ASN A N 1
ATOM 1490 C CA . ASN A 1 179 ? -20.797 3.693 13.875 1 66.12 179 ASN A CA 1
ATOM 1491 C C . ASN A 1 179 ? -20.984 3.766 15.383 1 66.12 179 ASN A C 1
ATOM 1493 O O . ASN A 1 179 ? -20.297 3.088 16.141 1 66.12 179 ASN A O 1
ATOM 1497 N N . MET B 1 1 ? 15.945 -10.953 -25.094 1 43 1 MET B N 1
ATOM 1498 C CA . MET B 1 1 ? 16.438 -12.07 -24.297 1 43 1 MET B CA 1
ATOM 1499 C C . MET B 1 1 ? 15.594 -12.242 -23.031 1 43 1 MET B C 1
ATOM 1501 O O . MET B 1 1 ? 15.391 -11.289 -22.281 1 43 1 MET B O 1
ATOM 1505 N N . THR B 1 2 ? 14.672 -13.273 -23.078 1 56.34 2 THR B N 1
ATOM 1506 C CA . THR B 1 2 ? 13.734 -13.5 -21.984 1 56.34 2 THR B CA 1
ATOM 1507 C C . THR B 1 2 ? 14.477 -13.648 -20.656 1 56.34 2 THR B C 1
ATOM 1509 O O . THR B 1 2 ? 15.5 -14.328 -20.594 1 56.34 2 THR B O 1
ATOM 1512 N N . ASN B 1 3 ? 14.273 -12.688 -19.703 1 76.25 3 ASN B N 1
ATOM 1513 C CA . ASN B 1 3 ? 14.93 -12.758 -18.406 1 76.25 3 ASN B CA 1
ATOM 1514 C C . ASN B 1 3 ? 14.422 -13.938 -17.578 1 76.25 3 ASN B C 1
ATOM 1516 O O . ASN B 1 3 ? 13.359 -13.859 -16.969 1 76.25 3 ASN B O 1
ATOM 1520 N N . ASN B 1 4 ? 15.078 -15.188 -17.938 1 92.19 4 ASN B N 1
ATOM 1521 C CA . ASN B 1 4 ? 14.766 -16.391 -17.172 1 92.19 4 ASN B CA 1
ATOM 1522 C C . ASN B 1 4 ? 15.57 -16.453 -15.883 1 92.19 4 ASN B C 1
ATOM 1524 O O . ASN B 1 4 ? 16.75 -16.125 -15.867 1 92.19 4 ASN B O 1
ATOM 1528 N N . ILE B 1 5 ? 14.852 -16.734 -14.883 1 96.69 5 ILE B N 1
ATOM 1529 C CA . ILE B 1 5 ? 15.469 -16.969 -13.586 1 96.69 5 ILE B CA 1
ATOM 1530 C C . ILE B 1 5 ? 15.391 -18.453 -13.242 1 96.69 5 ILE B C 1
ATOM 1532 O O . ILE B 1 5 ? 14.305 -19 -13.031 1 96.69 5 ILE B O 1
ATOM 1536 N N . ILE B 1 6 ? 16.531 -19.109 -13.242 1 97.62 6 ILE B N 1
ATOM 1537 C CA . ILE B 1 6 ? 16.562 -20.531 -12.906 1 97.62 6 ILE B CA 1
ATOM 1538 C C . ILE B 1 6 ? 16.328 -20.719 -11.406 1 97.62 6 ILE B C 1
ATOM 1540 O O . ILE B 1 6 ? 17.062 -20.156 -10.594 1 97.62 6 ILE B O 1
ATOM 1544 N N . VAL B 1 7 ? 15.359 -21.438 -11.016 1 98.12 7 VAL B N 1
ATOM 1545 C CA . VAL B 1 7 ? 15.039 -21.703 -9.617 1 98.12 7 VAL B CA 1
ATOM 1546 C C . VAL B 1 7 ? 15.797 -22.953 -9.141 1 98.12 7 VAL B C 1
ATOM 1548 O O . VAL B 1 7 ? 16.5 -22.906 -8.125 1 98.12 7 VAL B O 1
ATOM 1551 N N . ASN B 1 8 ? 15.633 -24 -9.891 1 97.25 8 ASN B N 1
ATOM 1552 C CA . ASN B 1 8 ? 16.344 -25.266 -9.703 1 97.25 8 ASN B CA 1
ATOM 1553 C C . ASN B 1 8 ? 16.297 -26.125 -10.969 1 97.25 8 ASN B C 1
ATOM 1555 O O . ASN B 1 8 ? 16.078 -25.609 -12.062 1 97.25 8 ASN B O 1
ATOM 1559 N N . ASP B 1 9 ? 16.531 -27.453 -10.812 1 96.94 9 ASP B N 1
ATOM 1560 C CA . ASP B 1 9 ? 16.625 -28.328 -11.977 1 96.94 9 ASP B CA 1
ATOM 1561 C C . ASP B 1 9 ? 15.266 -28.531 -12.625 1 96.94 9 ASP B C 1
ATOM 1563 O O . ASP B 1 9 ? 15.18 -28.953 -13.781 1 96.94 9 ASP B O 1
ATOM 1567 N N . THR B 1 10 ? 14.219 -28.156 -11.969 1 97.44 10 THR B N 1
ATOM 1568 C CA . THR B 1 10 ? 12.898 -28.547 -12.438 1 97.44 10 THR B CA 1
ATOM 1569 C C . THR B 1 10 ? 12.055 -27.312 -12.758 1 97.44 10 THR B C 1
ATOM 1571 O O . THR B 1 10 ? 11.109 -27.391 -13.547 1 97.44 10 THR B O 1
ATOM 1574 N N . ILE B 1 11 ? 12.445 -26.203 -12.141 1 98.31 11 ILE B N 1
ATOM 1575 C CA . ILE B 1 11 ? 11.562 -25.047 -12.195 1 98.31 11 ILE B CA 1
ATOM 1576 C C . ILE B 1 11 ? 12.352 -23.828 -12.664 1 98.31 11 ILE B C 1
ATOM 1578 O O . ILE B 1 11 ? 13.5 -23.625 -12.266 1 98.31 11 ILE B O 1
ATOM 1582 N N . TYR B 1 12 ? 11.75 -22.984 -13.484 1 98.44 12 TYR B N 1
ATOM 1583 C CA . TYR B 1 12 ? 12.297 -21.656 -13.781 1 98.44 12 TYR B CA 1
ATOM 1584 C C . TYR B 1 12 ? 11.195 -20.609 -13.859 1 98.44 12 TYR B C 1
ATOM 1586 O O . TYR B 1 12 ? 10.016 -20.953 -14.016 1 98.44 12 TYR B O 1
ATOM 1594 N N . LEU B 1 13 ? 11.57 -19.406 -13.633 1 98.62 13 LEU B N 1
ATOM 1595 C CA . LEU B 1 13 ? 10.703 -18.234 -13.797 1 98.62 13 LEU B CA 1
ATOM 1596 C C . LEU B 1 13 ? 11.016 -17.5 -15.094 1 98.62 13 LEU B C 1
ATOM 1598 O O . LEU B 1 13 ? 12.18 -17.219 -15.383 1 98.62 13 LEU B O 1
ATOM 1602 N N . ARG B 1 14 ? 9.969 -17.203 -15.789 1 97.56 14 ARG B N 1
ATOM 1603 C CA . ARG B 1 14 ? 10.133 -16.438 -17.031 1 97.56 14 ARG B CA 1
ATOM 1604 C C . ARG B 1 14 ? 9.25 -15.195 -17.031 1 97.56 14 ARG B C 1
ATOM 1606 O O . ARG B 1 14 ? 8.047 -15.281 -16.766 1 97.56 14 ARG B O 1
ATOM 1613 N N . GLN B 1 15 ? 9.914 -14.07 -17.344 1 95.94 15 GLN B N 1
ATOM 1614 C CA . GLN B 1 15 ? 9.086 -12.875 -17.469 1 95.94 15 GLN B CA 1
ATOM 1615 C C . GLN B 1 15 ? 7.977 -13.086 -18.5 1 95.94 15 GLN B C 1
ATOM 1617 O O . GLN B 1 15 ? 8.188 -13.727 -19.516 1 95.94 15 GLN B O 1
ATOM 1622 N N . LEU B 1 16 ? 6.82 -12.492 -18.219 1 96.25 16 LEU B N 1
ATOM 1623 C CA . LEU B 1 16 ? 5.691 -12.633 -19.141 1 96.25 16 LEU B CA 1
ATOM 1624 C C . LEU B 1 16 ? 6.043 -12.109 -20.531 1 96.25 16 LEU B C 1
ATOM 1626 O O . LEU B 1 16 ? 6.738 -11.094 -20.656 1 96.25 16 LEU B O 1
ATOM 1630 N N . ILE B 1 17 ? 5.574 -12.758 -21.484 1 94.5 17 ILE B N 1
ATOM 1631 C CA . ILE B 1 17 ? 5.723 -12.328 -22.875 1 94.5 17 ILE B CA 1
ATOM 1632 C C . ILE B 1 17 ? 4.375 -12.422 -23.578 1 94.5 17 ILE B C 1
ATOM 1634 O O . ILE B 1 17 ? 3.441 -13.055 -23.078 1 94.5 17 ILE B O 1
ATOM 1638 N N . GLU B 1 18 ? 4.383 -11.727 -24.719 1 94.75 18 GLU B N 1
ATOM 1639 C CA . GLU B 1 18 ? 3.23 -11.93 -25.594 1 94.75 18 GLU B CA 1
ATOM 1640 C C . GLU B 1 18 ? 3.092 -13.398 -25.984 1 94.75 18 GLU B C 1
ATOM 1642 O O . GLU B 1 18 ? 4.074 -14.039 -26.375 1 94.75 18 GLU B O 1
ATOM 1647 N N . GLY B 1 19 ? 1.941 -13.93 -25.797 1 95.81 19 GLY B N 1
ATOM 1648 C CA . GLY B 1 19 ? 1.723 -15.336 -26.109 1 95.81 19 GLY B CA 1
ATOM 1649 C C . GLY B 1 19 ? 1.38 -16.172 -24.875 1 95.81 19 GLY B C 1
ATOM 1650 O O . GLY B 1 19 ? 0.867 -17.281 -25 1 95.81 19 GLY B O 1
ATOM 1651 N N . ASP B 1 20 ? 1.644 -15.594 -23.719 1 97.44 20 ASP B N 1
ATOM 1652 C CA . ASP B 1 20 ? 1.387 -16.312 -22.484 1 97.44 20 ASP B CA 1
ATOM 1653 C C . ASP B 1 20 ? -0.103 -16.328 -22.141 1 97.44 20 ASP B C 1
ATOM 1655 O O . ASP B 1 20 ? -0.55 -17.094 -21.297 1 97.44 20 ASP B O 1
ATOM 1659 N N . GLU B 1 21 ? -0.881 -15.43 -22.812 1 98.19 21 GLU B N 1
ATOM 1660 C CA . GLU B 1 21 ? -2.26 -15.164 -22.406 1 98.19 21 GLU B CA 1
ATOM 1661 C C . GLU B 1 21 ? -3.113 -16.422 -22.484 1 98.19 21 GLU B C 1
ATOM 1663 O O . GLU B 1 21 ? -4 -16.641 -21.656 1 98.19 21 GLU B O 1
ATOM 1668 N N . GLN B 1 22 ? -2.801 -17.266 -23.469 1 98.31 22 GLN B N 1
ATOM 1669 C CA . GLN B 1 22 ? -3.621 -18.469 -23.672 1 98.31 22 GLN B CA 1
ATOM 1670 C C . GLN B 1 22 ? -3.479 -19.438 -22.5 1 98.31 22 GLN B C 1
ATOM 1672 O O . GLN B 1 22 ? -4.477 -19.938 -21.969 1 98.31 22 GLN B O 1
ATOM 1677 N N . GLU B 1 23 ? -2.293 -19.734 -22.094 1 98.5 23 GLU B N 1
ATOM 1678 C CA . GLU B 1 23 ? -2.059 -20.641 -20.984 1 98.5 23 GLU B CA 1
ATOM 1679 C C . GLU B 1 23 ? -2.645 -20.078 -19.688 1 98.5 23 GLU B C 1
ATOM 1681 O O . GLU B 1 23 ? -3.232 -20.812 -18.891 1 98.5 23 GLU B O 1
ATOM 1686 N N . ILE B 1 24 ? -2.473 -18.781 -19.5 1 98.69 24 ILE B N 1
ATOM 1687 C CA . ILE B 1 24 ? -3.012 -18.125 -18.312 1 98.69 24 ILE B CA 1
ATOM 1688 C C . ILE B 1 24 ? -4.531 -18.266 -18.297 1 98.69 24 ILE B C 1
ATOM 1690 O O . ILE B 1 24 ? -5.102 -18.734 -17.312 1 98.69 24 ILE B O 1
ATOM 1694 N N . PHE B 1 25 ? -5.148 -17.984 -19.406 1 98.75 25 PHE B N 1
ATOM 1695 C CA . PHE B 1 25 ? -6.602 -18.047 -19.516 1 98.75 25 PHE B CA 1
ATOM 1696 C C . PHE B 1 25 ? -7.102 -19.469 -19.312 1 98.75 25 PHE B C 1
ATOM 1698 O O . PHE B 1 25 ? -8.039 -19.703 -18.547 1 98.75 25 PHE B O 1
ATOM 1705 N N . ASN B 1 26 ? -6.445 -20.391 -20 1 98.62 26 ASN B N 1
ATOM 1706 C CA . ASN B 1 26 ? -6.867 -21.781 -19.906 1 98.62 26 ASN B CA 1
ATOM 1707 C C . ASN B 1 26 ? -6.82 -22.297 -18.469 1 98.62 26 ASN B C 1
ATOM 1709 O O . ASN B 1 26 ? -7.73 -23 -18.031 1 98.62 26 ASN B O 1
ATOM 1713 N N . THR B 1 27 ? -5.805 -21.984 -17.828 1 98.75 27 THR B N 1
ATOM 1714 C CA . THR B 1 27 ? -5.641 -22.438 -16.453 1 98.75 27 THR B CA 1
ATOM 1715 C C . THR B 1 27 ? -6.703 -21.812 -15.547 1 98.75 27 THR B C 1
ATOM 1717 O O . THR B 1 27 ? -7.348 -22.516 -14.766 1 98.75 27 THR B O 1
ATOM 1720 N N . ILE B 1 28 ? -6.91 -20.484 -15.617 1 98.62 28 ILE B N 1
ATOM 1721 C CA . ILE B 1 28 ? -7.914 -19.797 -14.812 1 98.62 28 ILE B CA 1
ATOM 1722 C C . ILE B 1 28 ? -9.297 -20.375 -15.125 1 98.62 28 ILE B C 1
ATOM 1724 O O . ILE B 1 28 ? -10.086 -20.625 -14.211 1 98.62 28 ILE B O 1
ATOM 1728 N N . ASN B 1 29 ? -9.5 -20.625 -16.359 1 98.19 29 ASN B N 1
ATOM 1729 C CA . ASN B 1 29 ? -10.789 -21.156 -16.766 1 98.19 29 ASN B CA 1
ATOM 1730 C C . ASN B 1 29 ? -11.016 -22.562 -16.234 1 98.19 29 ASN B C 1
ATOM 1732 O O . ASN B 1 29 ? -12.109 -22.891 -15.781 1 98.19 29 ASN B O 1
ATOM 1736 N N . GLN B 1 30 ? -10.078 -23.359 -16.312 1 98.38 30 GLN B N 1
ATOM 1737 C CA . GLN B 1 30 ? -10.164 -24.75 -15.891 1 98.38 30 GLN B CA 1
ATOM 1738 C C . GLN B 1 30 ? -10.359 -24.844 -14.375 1 98.38 30 GLN B C 1
ATOM 1740 O O . GLN B 1 30 ? -11.078 -25.719 -13.891 1 98.38 30 GLN B O 1
ATOM 1745 N N . TYR B 1 31 ? -9.758 -23.984 -13.656 1 98.38 31 TYR B N 1
ATOM 1746 C CA . TYR B 1 31 ? -9.742 -24.109 -12.203 1 98.38 31 TYR B CA 1
ATOM 1747 C C . TYR B 1 31 ? -10.391 -22.906 -11.547 1 98.38 31 TYR B C 1
ATOM 1749 O O . TYR B 1 31 ? -9.969 -22.469 -10.469 1 98.38 31 TYR B O 1
ATOM 1757 N N . ARG B 1 32 ? -11.312 -22.281 -12.219 1 97.81 32 ARG B N 1
ATOM 1758 C CA . ARG B 1 32 ? -11.93 -21.047 -11.781 1 97.81 32 ARG B CA 1
ATOM 1759 C C . ARG B 1 32 ? -12.453 -21.156 -10.352 1 97.81 32 ARG B C 1
ATOM 1761 O O . ARG B 1 32 ? -12.195 -20.297 -9.516 1 97.81 32 ARG B O 1
ATOM 1768 N N . ASN B 1 33 ? -13.07 -22.219 -9.984 1 97.69 33 ASN B N 1
ATOM 1769 C CA . ASN B 1 33 ? -13.688 -22.391 -8.672 1 97.69 33 ASN B CA 1
ATOM 1770 C C . ASN B 1 33 ? -12.633 -22.5 -7.57 1 97.69 33 ASN B C 1
ATOM 1772 O O . ASN B 1 33 ? -12.805 -21.938 -6.488 1 97.69 33 ASN B O 1
ATOM 1776 N N . GLU B 1 34 ? -11.617 -23.188 -7.812 1 97.81 34 GLU B N 1
ATOM 1777 C CA . GLU B 1 34 ? -10.547 -23.328 -6.828 1 97.81 34 GLU B CA 1
ATOM 1778 C C . GLU B 1 34 ? -9.789 -22.016 -6.652 1 97.81 34 GLU B C 1
ATOM 1780 O O . GLU B 1 34 ? -9.523 -21.594 -5.523 1 97.81 34 GLU B O 1
ATOM 1785 N N . LEU B 1 35 ? -9.516 -21.391 -7.77 1 98.12 35 LEU B N 1
ATOM 1786 C CA . LEU B 1 35 ? -8.68 -20.203 -7.754 1 98.12 35 LEU B CA 1
ATOM 1787 C C . LEU B 1 35 ? -9.438 -19.016 -7.164 1 98.12 35 LEU B C 1
ATOM 1789 O O . LEU B 1 35 ? -8.844 -18.141 -6.523 1 98.12 35 LEU B O 1
ATOM 1793 N N . ARG B 1 36 ? -10.734 -18.969 -7.328 1 97.19 36 ARG B N 1
ATOM 1794 C CA . ARG B 1 36 ? -11.523 -17.844 -6.863 1 97.19 36 ARG B CA 1
ATOM 1795 C C . ARG B 1 36 ? -11.516 -17.75 -5.34 1 97.19 36 ARG B C 1
ATOM 1797 O O . ARG B 1 36 ? -11.867 -16.719 -4.766 1 97.19 36 ARG B O 1
ATOM 1804 N N . THR B 1 37 ? -11.141 -18.844 -4.648 1 97.19 37 THR B N 1
ATOM 1805 C CA . THR B 1 37 ? -11.133 -18.891 -3.191 1 97.19 37 THR B CA 1
ATOM 1806 C C . THR B 1 37 ? -10.242 -17.797 -2.617 1 97.19 37 THR B C 1
ATOM 1808 O O . THR B 1 37 ? -10.562 -17.203 -1.584 1 97.19 37 THR B O 1
ATOM 1811 N N . PHE B 1 38 ? -9.164 -17.469 -3.314 1 96.81 38 PHE B N 1
ATOM 1812 C CA . PHE B 1 38 ? -8.227 -16.531 -2.711 1 96.81 38 PHE B CA 1
ATOM 1813 C C . PHE B 1 38 ? -7.785 -15.477 -3.721 1 96.81 38 PHE B C 1
ATOM 1815 O O . PHE B 1 38 ? -6.965 -14.609 -3.406 1 96.81 38 PHE B O 1
ATOM 1822 N N . LEU B 1 39 ? -8.297 -15.539 -4.93 1 97.81 39 LEU B N 1
ATOM 1823 C CA . LEU B 1 39 ? -7.941 -14.57 -5.957 1 97.81 39 LEU B CA 1
ATOM 1824 C C . LEU B 1 39 ? -9.156 -13.758 -6.387 1 97.81 39 LEU B C 1
ATOM 1826 O O . LEU B 1 39 ? -10.117 -14.305 -6.922 1 97.81 39 LEU B O 1
ATOM 1830 N N . SER B 1 40 ? -9.062 -12.477 -6.301 1 97.06 40 SER B N 1
ATOM 1831 C CA . SER B 1 40 ? -10.219 -11.609 -6.477 1 97.06 40 SER B CA 1
ATOM 1832 C C . SER B 1 40 ? -10.492 -11.344 -7.953 1 97.06 40 SER B C 1
ATOM 1834 O O . SER B 1 40 ? -11.586 -10.914 -8.32 1 97.06 40 SER B O 1
ATOM 1836 N N . PHE B 1 41 ? -9.555 -11.609 -8.805 1 97.06 41 PHE B N 1
ATOM 1837 C CA . PHE B 1 41 ? -9.656 -11.156 -10.188 1 97.06 41 PHE B CA 1
ATOM 1838 C C . PHE B 1 41 ? -10.297 -12.227 -11.062 1 97.06 41 PHE B C 1
ATOM 1840 O O . PHE B 1 41 ? -10.648 -11.969 -12.219 1 97.06 41 PHE B O 1
ATOM 1847 N N . VAL B 1 42 ? -10.5 -13.438 -10.578 1 98 42 VAL B N 1
ATOM 1848 C CA . VAL B 1 42 ? -10.805 -14.625 -11.367 1 98 42 VAL B CA 1
ATOM 1849 C C . VAL B 1 42 ? -12.078 -14.398 -12.18 1 98 42 VAL B C 1
ATOM 1851 O O . VAL B 1 42 ? -12.117 -14.68 -13.375 1 98 42 VAL B O 1
ATOM 1854 N N . ASP B 1 43 ? -13.047 -13.766 -11.578 1 96.38 43 ASP B N 1
ATOM 1855 C CA . ASP B 1 43 ? -14.344 -13.625 -12.242 1 96.38 43 ASP B CA 1
ATOM 1856 C C . ASP B 1 43 ? -14.305 -12.508 -13.281 1 96.38 43 ASP B C 1
ATOM 1858 O O . ASP B 1 43 ? -15.219 -12.391 -14.102 1 96.38 43 ASP B O 1
ATOM 1862 N N . PHE B 1 44 ? -13.273 -11.734 -13.312 1 96.44 44 PHE B N 1
ATOM 1863 C CA . PHE B 1 44 ? -13.117 -10.703 -14.336 1 96.44 44 PHE B CA 1
ATOM 1864 C C . PHE B 1 44 ? -12.492 -11.281 -15.594 1 96.44 44 PHE B C 1
ATOM 1866 O O . PHE B 1 44 ? -12.5 -10.641 -16.656 1 96.44 44 PHE B O 1
ATOM 1873 N N . VAL B 1 45 ? -11.906 -12.438 -15.461 1 98.06 45 VAL B N 1
ATOM 1874 C CA . VAL B 1 45 ? -11.344 -13.125 -16.625 1 98.06 45 VAL B CA 1
ATOM 1875 C C . VAL B 1 45 ? -12.414 -14.008 -17.266 1 98.06 45 VAL B C 1
ATOM 1877 O O . VAL B 1 45 ? -12.57 -15.18 -16.891 1 98.06 45 VAL B O 1
ATOM 1880 N N . LYS B 1 46 ? -13.117 -13.516 -18.219 1 97.88 46 LYS B N 1
ATOM 1881 C CA . LYS B 1 46 ? -14.281 -14.18 -18.812 1 97.88 46 LYS B CA 1
ATOM 1882 C C . LYS B 1 46 ? -13.922 -14.828 -20.141 1 97.88 46 LYS B C 1
ATOM 1884 O O . LYS B 1 46 ? -14.461 -15.875 -20.484 1 97.88 46 LYS B O 1
ATOM 1889 N N . ASP B 1 47 ? -13.016 -14.18 -20.844 1 97.81 47 ASP B N 1
ATOM 1890 C CA . ASP B 1 47 ? -12.555 -14.719 -22.109 1 97.81 47 ASP B CA 1
ATOM 1891 C C . ASP B 1 47 ? -11.078 -14.414 -22.344 1 97.81 47 ASP B C 1
ATOM 1893 O O . ASP B 1 47 ? -10.438 -13.781 -21.5 1 97.81 47 ASP B O 1
ATOM 1897 N N . LEU B 1 48 ? -10.609 -14.938 -23.422 1 98.19 48 LEU B N 1
ATOM 1898 C CA . LEU B 1 48 ? -9.18 -14.844 -23.719 1 98.19 48 LEU B CA 1
ATOM 1899 C C . LEU B 1 48 ? -8.742 -13.383 -23.797 1 98.19 48 LEU B C 1
ATOM 1901 O O . LEU B 1 48 ? -7.625 -13.047 -23.391 1 98.19 48 LEU B O 1
ATOM 1905 N N . SER B 1 49 ? -9.586 -12.516 -24.234 1 98.31 49 SER B N 1
ATOM 1906 C CA . SER B 1 49 ? -9.25 -11.109 -24.406 1 98.31 49 SER B CA 1
ATOM 1907 C C . SER B 1 49 ? -8.898 -10.461 -23.062 1 98.31 49 SER B C 1
ATOM 1909 O O . SER B 1 49 ? -8.086 -9.531 -23.016 1 98.31 49 SER B O 1
ATOM 1911 N N . ASP B 1 50 ? -9.461 -10.961 -21.984 1 98.19 50 ASP B N 1
ATOM 1912 C CA . ASP B 1 50 ? -9.156 -10.438 -20.656 1 98.19 50 ASP B CA 1
ATOM 1913 C C . ASP B 1 50 ? -7.711 -10.758 -20.266 1 98.19 50 ASP B C 1
ATOM 1915 O O . ASP B 1 50 ? -7.016 -9.906 -19.703 1 98.19 50 ASP B O 1
ATOM 1919 N N . SER B 1 51 ? -7.281 -11.961 -20.562 1 98.19 51 SER B N 1
ATOM 1920 C CA . SER B 1 51 ? -5.895 -12.336 -20.312 1 98.19 51 SER B CA 1
ATOM 1921 C C . SER B 1 51 ? -4.941 -11.586 -21.234 1 98.19 51 SER B C 1
ATOM 1923 O O . SER B 1 51 ? -3.822 -11.242 -20.844 1 98.19 51 SER B O 1
ATOM 1925 N N . GLU B 1 52 ? -5.355 -11.359 -22.453 1 98.19 52 GLU B N 1
ATOM 1926 C CA . GLU B 1 52 ? -4.562 -10.555 -23.375 1 98.19 52 GLU B CA 1
ATOM 1927 C C . GLU B 1 52 ? -4.34 -9.148 -22.828 1 98.19 52 GLU B C 1
ATOM 1929 O O . GLU B 1 52 ? -3.227 -8.617 -22.891 1 98.19 52 GLU B O 1
ATOM 1934 N N . LEU B 1 53 ? -5.363 -8.602 -22.359 1 97.38 53 LEU B N 1
ATOM 1935 C CA . LEU B 1 53 ? -5.273 -7.262 -21.781 1 97.38 53 LEU B CA 1
ATOM 1936 C C . LEU B 1 53 ? -4.324 -7.254 -20.594 1 97.38 53 LEU B C 1
ATOM 1938 O O . LEU B 1 53 ? -3.498 -6.348 -20.453 1 97.38 53 LEU B O 1
ATOM 1942 N N . PHE B 1 54 ? -4.5 -8.25 -19.75 1 96.81 54 PHE B N 1
ATOM 1943 C CA . PHE B 1 54 ? -3.629 -8.367 -18.594 1 96.81 54 PHE B CA 1
ATOM 1944 C C . PHE B 1 54 ? -2.164 -8.406 -19.016 1 96.81 54 PHE B C 1
ATOM 1946 O O . PHE B 1 54 ? -1.342 -7.645 -18.5 1 96.81 54 PHE B O 1
ATOM 1953 N N . VAL B 1 55 ? -1.831 -9.281 -19.906 1 97.19 55 VAL B N 1
ATOM 1954 C CA . VAL B 1 55 ? -0.453 -9.445 -20.359 1 97.19 55 VAL B CA 1
ATOM 1955 C C . VAL B 1 55 ? 0.038 -8.156 -21.016 1 97.19 55 VAL B C 1
ATOM 1957 O O . VAL B 1 55 ? 1.14 -7.688 -20.719 1 97.19 55 VAL B O 1
ATOM 1960 N N . LYS B 1 56 ? -0.757 -7.566 -21.812 1 96.25 56 LYS B N 1
ATOM 1961 C CA . LYS B 1 56 ? -0.405 -6.32 -22.484 1 96.25 56 LYS B CA 1
ATOM 1962 C C . LYS B 1 56 ? -0.101 -5.215 -21.484 1 96.25 56 LYS B C 1
ATOM 1964 O O . LYS B 1 56 ? 0.907 -4.516 -21.609 1 96.25 56 LYS B O 1
ATOM 1969 N N . GLU B 1 57 ? -0.952 -5.074 -20.531 1 95.38 57 GLU B N 1
ATOM 1970 C CA . GLU B 1 57 ? -0.771 -4.035 -19.531 1 95.38 57 GLU B CA 1
ATOM 1971 C C . GLU B 1 57 ? 0.464 -4.305 -18.672 1 95.38 57 GLU B C 1
ATOM 1973 O O . GLU B 1 57 ? 1.187 -3.373 -18.297 1 95.38 57 GLU B O 1
ATOM 1978 N N . THR B 1 58 ? 0.613 -5.559 -18.344 1 94.69 58 THR B N 1
ATOM 1979 C CA . THR B 1 58 ? 1.78 -5.945 -17.562 1 94.69 58 THR B CA 1
ATOM 1980 C C . THR B 1 58 ? 3.068 -5.621 -18.312 1 94.69 58 THR B C 1
ATOM 1982 O O . THR B 1 58 ? 4.008 -5.07 -17.734 1 94.69 58 THR B O 1
ATOM 1985 N N . LEU B 1 59 ? 3.111 -5.883 -19.562 1 93 59 LEU B N 1
ATOM 1986 C CA . LEU B 1 59 ? 4.297 -5.676 -20.391 1 93 59 LEU B CA 1
ATOM 1987 C C . LEU B 1 59 ? 4.551 -4.188 -20.609 1 93 59 LEU B C 1
ATOM 1989 O O . LEU B 1 59 ? 5.691 -3.771 -20.812 1 93 59 LEU B O 1
ATOM 1993 N N . ARG B 1 60 ? 3.516 -3.432 -20.531 1 92.44 60 ARG B N 1
ATOM 1994 C CA . ARG B 1 60 ? 3.639 -1.992 -20.734 1 92.44 60 ARG B CA 1
ATOM 1995 C C . ARG B 1 60 ? 4.18 -1.307 -19.484 1 92.44 60 ARG B C 1
ATOM 1997 O O . ARG B 1 60 ? 4.77 -0.227 -19.562 1 92.44 60 ARG B O 1
ATOM 2004 N N . ASN B 1 61 ? 3.936 -1.956 -18.422 1 89.69 61 ASN B N 1
ATOM 2005 C CA . ASN B 1 61 ? 4.402 -1.402 -17.156 1 89.69 61 ASN B CA 1
ATOM 2006 C C . ASN B 1 61 ? 5.727 -2.029 -16.719 1 89.69 61 ASN B C 1
ATOM 2008 O O . ASN B 1 61 ? 5.738 -3.074 -16.062 1 89.69 61 ASN B O 1
ATOM 2012 N N . TYR B 1 62 ? 6.75 -1.319 -16.859 1 78.12 62 TYR B N 1
ATOM 2013 C CA . TYR B 1 62 ? 8.086 -1.852 -16.641 1 78.12 62 TYR B CA 1
ATOM 2014 C C . TYR B 1 62 ? 8.336 -2.102 -15.156 1 78.12 62 TYR B C 1
ATOM 2016 O O . TYR B 1 62 ? 9.242 -2.85 -14.789 1 78.12 62 TYR B O 1
ATOM 2024 N N . GLN B 1 63 ? 7.516 -1.488 -14.352 1 78.56 63 GLN B N 1
ATOM 2025 C CA . GLN B 1 63 ? 7.703 -1.647 -12.914 1 78.56 63 GLN B CA 1
ATOM 2026 C C . GLN B 1 63 ? 7.059 -2.938 -12.414 1 78.56 63 GLN B C 1
ATOM 2028 O O . GLN B 1 63 ? 7.391 -3.426 -11.328 1 78.56 63 GLN B O 1
ATOM 2033 N N . GLN B 1 64 ? 6.176 -3.342 -13.273 1 83.12 64 GLN B N 1
ATOM 2034 C CA . GLN B 1 64 ? 5.539 -4.602 -12.906 1 83.12 64 GLN B CA 1
ATOM 2035 C C . GLN B 1 64 ? 6.371 -5.797 -13.367 1 83.12 64 GLN B C 1
ATOM 2037 O O . GLN B 1 64 ? 6.574 -5.984 -14.57 1 83.12 64 GLN B O 1
ATOM 2042 N N . LYS B 1 65 ? 6.938 -6.406 -12.492 1 92.75 65 LYS B N 1
ATOM 2043 C CA . LYS B 1 65 ? 7.73 -7.602 -12.766 1 92.75 65 LYS B CA 1
ATOM 2044 C C . LYS B 1 65 ? 6.957 -8.867 -12.414 1 92.75 65 LYS B C 1
ATOM 2046 O O . LYS B 1 65 ? 6.992 -9.328 -11.266 1 92.75 65 LYS B O 1
ATOM 2051 N N . VAL B 1 66 ? 6.277 -9.391 -13.43 1 96.94 66 VAL B N 1
ATOM 2052 C CA . VAL B 1 66 ? 5.496 -10.609 -13.266 1 96.94 66 VAL B CA 1
ATOM 2053 C C . VAL B 1 66 ? 6.129 -11.742 -14.07 1 96.94 66 VAL B C 1
ATOM 2055 O O . VAL B 1 66 ? 6.516 -11.547 -15.227 1 96.94 66 VAL B O 1
ATOM 2058 N N . PHE B 1 67 ? 6.203 -12.852 -13.469 1 98.06 67 PHE B N 1
ATOM 2059 C CA . PHE B 1 67 ? 6.852 -14.016 -14.062 1 98.06 67 PHE B CA 1
ATOM 2060 C C . PHE B 1 67 ? 5.902 -15.203 -14.094 1 98.06 67 PHE B C 1
ATOM 2062 O O . PHE B 1 67 ? 5.141 -15.422 -13.148 1 98.06 67 PHE B O 1
ATOM 2069 N N . SER B 1 68 ? 6.004 -15.961 -15.172 1 98.5 68 SER B N 1
ATOM 2070 C CA . SER B 1 68 ? 5.41 -17.297 -15.18 1 98.5 68 SER B CA 1
ATOM 2071 C C . SER B 1 68 ? 6.32 -18.312 -14.492 1 98.5 68 SER B C 1
ATOM 2073 O O . SER B 1 68 ? 7.539 -18.266 -14.656 1 98.5 68 SER B O 1
ATOM 2075 N N . ILE B 1 69 ? 5.711 -19.094 -13.711 1 98.81 69 ILE B N 1
ATOM 2076 C CA . ILE B 1 69 ? 6.383 -20.281 -13.164 1 98.81 69 ILE B CA 1
ATOM 2077 C C . ILE B 1 69 ? 6.223 -21.453 -14.117 1 98.81 69 ILE B C 1
ATOM 2079 O O . ILE B 1 69 ? 5.105 -21.828 -14.477 1 98.81 69 ILE B O 1
ATOM 2083 N N . ARG B 1 70 ? 7.387 -22.062 -14.445 1 98.62 70 ARG B N 1
ATOM 2084 C CA . ARG B 1 70 ? 7.324 -23.094 -15.484 1 98.62 70 ARG B CA 1
ATOM 2085 C C . ARG B 1 70 ? 8.211 -24.281 -15.133 1 98.62 70 ARG B C 1
ATOM 2087 O O . ARG B 1 70 ? 9.227 -24.125 -14.445 1 98.62 70 ARG B O 1
ATOM 2094 N N . LEU B 1 71 ? 7.801 -25.438 -15.648 1 98.06 71 LEU B N 1
ATOM 2095 C CA . LEU B 1 71 ? 8.617 -26.641 -15.5 1 98.06 71 LEU B CA 1
ATOM 2096 C C . LEU B 1 71 ? 9.641 -26.734 -16.625 1 98.06 71 LEU B C 1
ATOM 2098 O O . LEU B 1 71 ? 9.297 -26.562 -17.797 1 98.06 71 LEU B O 1
ATOM 2102 N N . ASN B 1 72 ? 10.82 -27.031 -16.266 1 96.56 72 ASN B N 1
ATOM 2103 C CA . ASN B 1 72 ? 11.914 -27.141 -17.219 1 96.56 72 ASN B CA 1
ATOM 2104 C C . ASN B 1 72 ? 11.648 -28.234 -18.25 1 96.56 72 ASN B C 1
ATOM 2106 O O . ASN B 1 72 ? 12.008 -28.094 -19.422 1 96.56 72 ASN B O 1
ATOM 2110 N N . LYS B 1 73 ? 11.102 -29.297 -17.844 1 94.88 73 LYS B N 1
ATOM 2111 C CA . LYS B 1 73 ? 10.984 -30.5 -18.656 1 94.88 73 LYS B CA 1
ATOM 2112 C C . LYS B 1 73 ? 10.156 -30.25 -19.922 1 94.88 73 LYS B C 1
ATOM 2114 O O . LYS B 1 73 ? 10.484 -30.75 -21 1 94.88 73 LYS B O 1
ATOM 2119 N N . ASN B 1 74 ? 9.148 -29.484 -19.859 1 95.75 74 ASN B N 1
ATOM 2120 C CA . ASN B 1 74 ? 8.266 -29.312 -21 1 95.75 74 ASN B CA 1
ATOM 2121 C C . ASN B 1 74 ? 7.754 -27.875 -21.109 1 95.75 74 ASN B C 1
ATOM 2123 O O . ASN B 1 74 ? 6.805 -27.609 -21.844 1 95.75 74 ASN B O 1
ATOM 2127 N N . ASN B 1 75 ? 8.359 -26.953 -20.312 1 96.94 75 ASN B N 1
ATOM 2128 C CA . ASN B 1 75 ? 7.973 -25.547 -20.312 1 96.94 75 ASN B CA 1
ATOM 2129 C C . ASN B 1 75 ? 6.52 -25.359 -19.891 1 96.94 75 ASN B C 1
ATOM 2131 O O . ASN B 1 75 ? 5.852 -24.422 -20.328 1 96.94 75 ASN B O 1
ATOM 2135 N N . GLU B 1 76 ? 6.07 -26.219 -19.078 1 97.75 76 GLU B N 1
ATOM 2136 C CA . GLU B 1 76 ? 4.672 -26.203 -18.656 1 97.75 76 GLU B CA 1
ATOM 2137 C C . GLU B 1 76 ? 4.402 -25.047 -17.703 1 97.75 76 GLU B C 1
ATOM 2139 O O . GLU B 1 76 ? 5.168 -24.812 -16.766 1 97.75 76 GLU B O 1
ATOM 2144 N N . PHE B 1 77 ? 3.305 -24.344 -17.984 1 98.44 77 PHE B N 1
ATOM 2145 C CA . PHE B 1 77 ? 2.873 -23.234 -17.156 1 98.44 77 PHE B CA 1
ATOM 2146 C C . PHE B 1 77 ? 2.268 -23.734 -15.852 1 98.44 77 PHE B C 1
ATOM 2148 O O . PHE B 1 77 ? 1.322 -24.516 -15.859 1 98.44 77 PHE B O 1
ATOM 2155 N N . CYS B 1 78 ? 2.803 -23.203 -14.734 1 98.75 78 CYS B N 1
ATOM 2156 C CA . CYS B 1 78 ? 2.324 -23.672 -13.445 1 98.75 78 CYS B CA 1
ATOM 2157 C C . CYS B 1 78 ? 1.566 -22.578 -12.711 1 98.75 78 CYS B C 1
ATOM 2159 O O . CYS B 1 78 ? 0.781 -22.859 -11.805 1 98.75 78 CYS B O 1
ATOM 2161 N N . GLY B 1 79 ? 1.832 -21.344 -12.984 1 98.69 79 GLY B N 1
ATOM 2162 C CA . GLY B 1 79 ? 1.261 -20.203 -12.281 1 98.69 79 GLY B CA 1
ATOM 2163 C C . GLY B 1 79 ? 2.041 -18.922 -12.492 1 98.69 79 GLY B C 1
ATOM 2164 O O . GLY B 1 79 ? 2.836 -18.828 -13.43 1 98.69 79 GLY B O 1
ATOM 2165 N N . LEU B 1 80 ? 1.744 -17.938 -11.703 1 98.62 80 LEU B N 1
ATOM 2166 C CA . LEU B 1 80 ? 2.42 -16.641 -11.805 1 98.62 80 LEU B CA 1
ATOM 2167 C C . LEU B 1 80 ? 2.965 -16.203 -10.453 1 98.62 80 LEU B C 1
ATOM 2169 O O . LEU B 1 80 ? 2.404 -16.547 -9.414 1 98.62 80 LEU B O 1
ATOM 2173 N N . ILE B 1 81 ? 4.023 -15.445 -10.484 1 98.56 81 ILE B N 1
ATOM 2174 C CA . ILE B 1 81 ? 4.637 -14.828 -9.312 1 98.56 81 ILE B CA 1
ATOM 2175 C C . ILE B 1 81 ? 5.25 -13.484 -9.703 1 98.56 81 ILE B C 1
ATOM 2177 O O . ILE B 1 81 ? 5.766 -13.328 -10.812 1 98.56 81 ILE B O 1
ATOM 2181 N N . GLY B 1 82 ? 5.152 -12.516 -8.812 1 97.56 82 GLY B N 1
ATOM 2182 C CA . GLY B 1 82 ? 5.828 -11.258 -9.109 1 97.56 82 GLY B CA 1
ATOM 2183 C C . GLY B 1 82 ? 5.453 -10.141 -8.156 1 97.56 82 GLY B C 1
ATOM 2184 O O . GLY B 1 82 ? 4.922 -10.391 -7.074 1 97.56 82 GLY B O 1
ATOM 2185 N N . ILE B 1 83 ? 5.84 -8.961 -8.555 1 97 83 ILE B N 1
ATOM 2186 C CA . ILE B 1 83 ? 5.617 -7.77 -7.746 1 97 83 ILE B CA 1
ATOM 2187 C C . ILE B 1 83 ? 4.227 -7.203 -8.031 1 97 83 ILE B C 1
ATOM 2189 O O . ILE B 1 83 ? 3.9 -6.891 -9.18 1 97 83 ILE B O 1
ATOM 2193 N N . GLN B 1 84 ? 3.457 -7.066 -7.004 1 94.56 84 GLN B N 1
ATOM 2194 C CA . GLN B 1 84 ? 2.086 -6.574 -7.109 1 94.56 84 GLN B CA 1
ATOM 2195 C C . GLN B 1 84 ? 2.035 -5.055 -6.965 1 94.56 84 GLN B C 1
ATOM 2197 O O . GLN B 1 84 ? 1.178 -4.398 -7.559 1 94.56 84 GLN B O 1
ATOM 2202 N N . SER B 1 85 ? 2.861 -4.543 -6.117 1 94.75 85 SER B N 1
ATOM 2203 C CA . SER B 1 85 ? 2.947 -3.102 -5.914 1 94.75 85 SER B CA 1
ATOM 2204 C C . SER B 1 85 ? 4.34 -2.693 -5.441 1 94.75 85 SER B C 1
ATOM 2206 O O . SER B 1 85 ? 5.082 -3.514 -4.902 1 94.75 85 SER B O 1
ATOM 2208 N N . THR B 1 86 ? 4.676 -1.432 -5.766 1 95.69 86 THR B N 1
ATOM 2209 C CA . THR B 1 86 ? 5.973 -0.896 -5.379 1 95.69 86 THR B CA 1
ATOM 2210 C C . THR B 1 86 ? 5.812 0.425 -4.629 1 95.69 86 THR B C 1
ATOM 2212 O O . THR B 1 86 ? 4.922 1.218 -4.945 1 95.69 86 THR B O 1
ATOM 2215 N N . ASP B 1 87 ? 6.531 0.628 -3.629 1 96.62 87 ASP B N 1
ATOM 2216 C CA . ASP B 1 87 ? 6.773 1.901 -2.957 1 96.62 87 ASP B CA 1
ATOM 2217 C C . ASP B 1 87 ? 8.234 2.318 -3.082 1 96.62 87 ASP B C 1
ATOM 2219 O O . ASP B 1 87 ? 9.047 2.043 -2.191 1 96.62 87 ASP B O 1
ATOM 2223 N N . PHE B 1 88 ? 8.555 3 -4.145 1 95.75 88 PHE B N 1
ATOM 2224 C CA . PHE B 1 88 ? 9.938 3.357 -4.445 1 95.75 88 PHE B CA 1
ATOM 2225 C C . PHE B 1 88 ? 10.477 4.352 -3.422 1 95.75 88 PHE B C 1
ATOM 2227 O O . PHE B 1 88 ? 11.664 4.328 -3.096 1 95.75 88 PHE B O 1
ATOM 2234 N N . THR B 1 89 ? 9.578 5.184 -2.896 1 96 89 THR B N 1
ATOM 2235 C CA . THR B 1 89 ? 9.992 6.168 -1.901 1 96 89 THR B CA 1
ATOM 2236 C C . THR B 1 89 ? 10.602 5.48 -0.682 1 96 89 THR B C 1
ATOM 2238 O O . THR B 1 89 ? 11.586 5.965 -0.12 1 96 89 THR B O 1
ATOM 2241 N N . ASN B 1 90 ? 10.07 4.363 -0.366 1 98.19 90 ASN B N 1
ATOM 2242 C CA . ASN B 1 90 ? 10.523 3.664 0.832 1 98.19 90 ASN B CA 1
ATOM 2243 C C . ASN B 1 90 ? 11.273 2.383 0.482 1 98.19 90 ASN B C 1
ATOM 2245 O O . ASN B 1 90 ? 11.516 1.546 1.353 1 98.19 90 ASN B O 1
ATOM 2249 N N . SER B 1 91 ? 11.547 2.127 -0.792 1 98 91 SER B N 1
ATOM 2250 C CA . SER B 1 91 ? 12.281 0.974 -1.301 1 98 91 SER B CA 1
ATOM 2251 C C . SER B 1 91 ? 11.672 -0.334 -0.812 1 98 91 SER B C 1
ATOM 2253 O O . SER B 1 91 ? 12.367 -1.18 -0.248 1 98 91 SER B O 1
ATOM 2255 N N . CYS B 1 92 ? 10.406 -0.458 -1.03 1 98.31 92 CYS B N 1
ATOM 2256 C CA . CYS B 1 92 ? 9.625 -1.613 -0.614 1 98.31 92 CYS B CA 1
ATOM 2257 C C . CYS B 1 92 ? 8.742 -2.111 -1.752 1 98.31 92 CYS B C 1
ATOM 2259 O O . CYS B 1 92 ? 8.273 -1.32 -2.574 1 98.31 92 CYS B O 1
ATOM 2261 N N . CYS B 1 93 ? 8.57 -3.412 -1.836 1 98 93 CYS B N 1
ATOM 2262 C CA . CYS B 1 93 ? 7.609 -3.947 -2.793 1 98 93 CYS B CA 1
ATOM 2263 C C . CYS B 1 93 ? 6.805 -5.086 -2.18 1 98 93 CYS B C 1
ATOM 2265 O O . CYS B 1 93 ? 7.219 -5.68 -1.185 1 98 93 CYS B O 1
ATOM 2267 N N . GLU B 1 94 ? 5.613 -5.312 -2.678 1 98.31 94 GLU B N 1
ATOM 2268 C CA . GLU B 1 94 ? 4.742 -6.422 -2.301 1 98.31 94 GLU B CA 1
ATOM 2269 C C . GLU B 1 94 ? 4.746 -7.512 -3.369 1 98.31 94 GLU B C 1
ATOM 2271 O O . GLU B 1 94 ? 4.594 -7.223 -4.559 1 98.31 94 GLU B O 1
ATOM 2276 N N . VAL B 1 95 ? 4.953 -8.727 -2.924 1 98.38 95 VAL B N 1
ATOM 2277 C CA . VAL B 1 95 ? 4.98 -9.859 -3.844 1 98.38 95 VAL B CA 1
ATOM 2278 C C . VAL B 1 95 ? 3.682 -10.656 -3.723 1 98.38 95 VAL B C 1
ATOM 2280 O O . VAL B 1 95 ? 3.148 -10.82 -2.625 1 98.38 95 VAL B O 1
ATOM 2283 N N . GLY B 1 96 ? 3.172 -11.094 -4.812 1 98 96 GLY B N 1
ATOM 2284 C CA . GLY B 1 96 ? 2.037 -12 -4.898 1 98 96 GLY B CA 1
ATOM 2285 C C . GLY B 1 96 ? 2.258 -13.141 -5.871 1 98 96 GLY B C 1
ATOM 2286 O O . GLY B 1 96 ? 3.145 -13.078 -6.723 1 98 96 GLY B O 1
ATOM 2287 N N . TYR B 1 97 ? 1.425 -14.18 -5.695 1 98.69 97 TYR B N 1
ATOM 2288 C CA . TYR B 1 97 ? 1.587 -15.367 -6.531 1 98.69 97 TYR B CA 1
ATOM 2289 C C . TYR B 1 97 ? 0.337 -16.234 -6.492 1 98.69 97 TYR B C 1
ATOM 2291 O O . TYR B 1 97 ? -0.493 -16.094 -5.59 1 98.69 97 TYR B O 1
ATOM 2299 N N . TRP B 1 98 ? 0.219 -17.047 -7.457 1 98.5 98 TRP B N 1
ATOM 2300 C CA . TRP B 1 98 ? -0.742 -18.156 -7.445 1 98.5 98 TRP B CA 1
ATOM 2301 C C . TRP B 1 98 ? -0.255 -19.312 -8.305 1 98.5 98 TRP B C 1
ATOM 2303 O O . TRP B 1 98 ? 0.552 -19.125 -9.219 1 98.5 98 TRP B O 1
ATOM 2313 N N . LEU B 1 99 ? -0.661 -20.516 -7.988 1 98.56 99 LEU B N 1
ATOM 2314 C CA . LEU B 1 99 ? -0.377 -21.734 -8.734 1 98.56 99 LEU B CA 1
ATOM 2315 C C . LEU B 1 99 ? -1.667 -22.391 -9.211 1 98.56 99 LEU B C 1
ATOM 2317 O O . LEU B 1 99 ? -2.668 -22.406 -8.492 1 98.56 99 LEU B O 1
ATOM 2321 N N . SER B 1 100 ? -1.502 -23.016 -10.352 1 98.25 100 SER B N 1
ATOM 2322 C CA . SER B 1 100 ? -2.527 -23.969 -10.734 1 98.25 100 SER B CA 1
ATOM 2323 C C . SER B 1 100 ? -2.711 -25.047 -9.664 1 98.25 100 SER B C 1
ATOM 2325 O O . SER B 1 100 ? -1.733 -25.531 -9.094 1 98.25 100 SER B O 1
ATOM 2327 N N . PRO B 1 101 ? -3.953 -25.359 -9.414 1 97.88 101 PRO B N 1
ATOM 2328 C CA . PRO B 1 101 ? -4.199 -26.438 -8.438 1 97.88 101 PRO B CA 1
ATOM 2329 C C . PRO B 1 101 ? -3.43 -27.719 -8.758 1 97.88 101 PRO B C 1
ATOM 2331 O O . PRO B 1 101 ? -2.994 -28.422 -7.844 1 97.88 101 PRO B O 1
ATOM 2334 N N . LYS B 1 102 ? -3.217 -27.906 -10 1 97 102 LYS B N 1
ATOM 2335 C CA . LYS B 1 102 ? -2.498 -29.078 -10.484 1 97 102 LYS B CA 1
ATOM 2336 C C . LYS B 1 102 ? -1.097 -29.156 -9.883 1 97 102 LYS B C 1
ATOM 2338 O O . LYS B 1 102 ? -0.551 -30.25 -9.695 1 97 102 LYS B O 1
ATOM 2343 N N . PHE B 1 103 ? -0.566 -28.094 -9.523 1 97.81 103 PHE B N 1
ATOM 2344 C CA . PHE B 1 103 ? 0.847 -28.047 -9.172 1 97.81 103 PHE B CA 1
ATOM 2345 C C . PHE B 1 103 ? 1.025 -27.656 -7.711 1 97.81 103 PHE B C 1
ATOM 2347 O O . PHE B 1 103 ? 2.145 -27.391 -7.266 1 97.81 103 PHE B O 1
ATOM 2354 N N . GLN B 1 104 ? -0.021 -27.578 -6.93 1 97 104 GLN B N 1
ATOM 2355 C CA . GLN B 1 104 ? 0.042 -27.172 -5.531 1 97 104 GLN B CA 1
ATOM 2356 C C . GLN B 1 104 ? 0.521 -28.312 -4.641 1 97 104 GLN B C 1
ATOM 2358 O O . GLN B 1 104 ? 0.43 -29.484 -5.02 1 97 104 GLN B O 1
ATOM 2363 N N . HIS B 1 105 ? 1.15 -28 -3.574 1 94.94 105 HIS B N 1
ATOM 2364 C CA . HIS B 1 105 ? 1.561 -28.906 -2.512 1 94.94 105 HIS B CA 1
ATOM 2365 C C . HIS B 1 105 ? 2.742 -29.766 -2.947 1 94.94 105 HIS B C 1
ATOM 2367 O O . HIS B 1 105 ? 2.883 -30.906 -2.502 1 94.94 105 HIS B O 1
ATOM 2373 N N . HIS B 1 106 ? 3.512 -29.234 -3.855 1 95.12 106 HIS B N 1
ATOM 2374 C CA . HIS B 1 106 ? 4.711 -29.938 -4.293 1 95.12 106 HIS B CA 1
ATOM 2375 C C . HIS B 1 106 ? 5.965 -29.109 -4.035 1 95.12 106 HIS B C 1
ATOM 2377 O O . HIS B 1 106 ? 7.039 -29.422 -4.555 1 95.12 106 HIS B O 1
ATOM 2383 N N . GLY B 1 107 ? 5.84 -28.016 -3.33 1 97 107 GLY B N 1
ATOM 2384 C CA . GLY B 1 107 ? 6.984 -27.203 -2.971 1 97 107 GLY B CA 1
ATOM 2385 C C . GLY B 1 107 ? 7.387 -26.219 -4.059 1 97 107 GLY B C 1
ATOM 2386 O O . GLY B 1 107 ? 8.375 -25.5 -3.916 1 97 107 GLY B O 1
ATOM 2387 N N . ILE B 1 108 ? 6.625 -26.156 -5.105 1 98.44 108 ILE B N 1
ATOM 2388 C CA . ILE B 1 108 ? 6.957 -25.344 -6.27 1 98.44 108 ILE B CA 1
ATOM 2389 C C . ILE B 1 108 ? 6.957 -23.859 -5.883 1 98.44 108 ILE B C 1
ATOM 2391 O O . ILE B 1 108 ? 7.902 -23.141 -6.199 1 98.44 108 ILE B O 1
ATOM 2395 N N . MET B 1 109 ? 5.984 -23.453 -5.16 1 98.69 109 MET B N 1
ATOM 2396 C CA . MET B 1 109 ? 5.895 -22.031 -4.848 1 98.69 109 MET B CA 1
ATOM 2397 C C . MET B 1 109 ? 6.969 -21.625 -3.838 1 98.69 109 MET B C 1
ATOM 2399 O O . MET B 1 109 ? 7.543 -20.547 -3.939 1 98.69 109 MET B O 1
ATOM 2403 N N . THR B 1 110 ? 7.223 -22.5 -2.855 1 98.62 110 THR B N 1
ATOM 2404 C CA . THR B 1 110 ? 8.266 -22.203 -1.883 1 98.62 110 THR B CA 1
ATOM 2405 C C . THR B 1 110 ? 9.594 -21.922 -2.582 1 98.62 110 THR B C 1
ATOM 2407 O O . THR B 1 110 ? 10.258 -20.922 -2.309 1 98.62 110 THR B O 1
ATOM 2410 N N . GLN B 1 111 ? 9.953 -22.781 -3.527 1 98.56 111 GLN B N 1
ATOM 2411 C CA . GLN B 1 111 ? 11.203 -22.625 -4.266 1 98.56 111 GLN B CA 1
ATOM 2412 C C . GLN B 1 111 ? 11.164 -21.391 -5.164 1 98.56 111 GLN B C 1
ATOM 2414 O O . GLN B 1 111 ? 12.148 -20.656 -5.266 1 98.56 111 GLN B O 1
ATOM 2419 N N . SER B 1 112 ? 10.078 -21.141 -5.781 1 98.69 112 SER B N 1
ATOM 2420 C CA . SER B 1 112 ? 9.922 -20 -6.676 1 98.69 112 SER B CA 1
ATOM 2421 C C . SER B 1 112 ? 10 -18.672 -5.914 1 98.69 112 SER B C 1
ATOM 2423 O O . SER B 1 112 ? 10.68 -17.734 -6.348 1 98.69 112 SER B O 1
ATOM 2425 N N . LEU B 1 113 ? 9.305 -18.609 -4.766 1 98.75 113 LEU B N 1
ATOM 2426 C CA . LEU B 1 113 ? 9.32 -17.406 -3.961 1 98.75 113 LEU B CA 1
ATOM 2427 C C . LEU B 1 113 ? 10.719 -17.125 -3.406 1 98.75 113 LEU B C 1
ATOM 2429 O O . LEU B 1 113 ? 11.164 -15.984 -3.367 1 98.75 113 LEU B O 1
ATOM 2433 N N . ARG B 1 114 ? 11.391 -18.172 -2.967 1 98.5 114 ARG B N 1
ATOM 2434 C CA . ARG B 1 114 ? 12.766 -18.016 -2.506 1 98.5 114 ARG B CA 1
ATOM 2435 C C . ARG B 1 114 ? 13.625 -17.344 -3.572 1 98.5 114 ARG B C 1
ATOM 2437 O O . ARG B 1 114 ? 14.375 -16.406 -3.279 1 98.5 114 ARG B O 1
ATOM 2444 N N . LYS B 1 115 ? 13.531 -17.828 -4.758 1 98.12 115 LYS B N 1
ATOM 2445 C CA . LYS B 1 115 ? 14.305 -17.281 -5.859 1 98.12 115 LYS B CA 1
ATOM 2446 C C . LYS B 1 115 ? 13.852 -15.859 -6.195 1 98.12 115 LYS B C 1
ATOM 2448 O O . LYS B 1 115 ? 14.68 -14.992 -6.496 1 98.12 115 LYS B O 1
ATOM 2453 N N . MET B 1 116 ? 12.562 -15.617 -6.191 1 98.19 116 MET B N 1
ATOM 2454 C CA . MET B 1 116 ? 12.031 -14.281 -6.445 1 98.19 116 MET B CA 1
ATOM 2455 C C . MET B 1 116 ? 12.57 -13.281 -5.426 1 98.19 116 MET B C 1
ATOM 2457 O O . MET B 1 116 ? 12.969 -12.172 -5.793 1 98.19 116 MET B O 1
ATOM 2461 N N . ILE B 1 117 ? 12.578 -13.703 -4.191 1 98.44 117 ILE B N 1
ATOM 2462 C CA . ILE B 1 117 ? 13.109 -12.859 -3.125 1 98.44 117 ILE B CA 1
ATOM 2463 C C . ILE B 1 117 ? 14.57 -12.523 -3.418 1 98.44 117 ILE B C 1
ATOM 2465 O O . ILE B 1 117 ? 14.969 -11.359 -3.357 1 98.44 117 ILE B O 1
ATOM 2469 N N . SER B 1 118 ? 15.328 -13.531 -3.795 1 97.88 118 SER B N 1
ATOM 2470 C CA . SER B 1 118 ? 16.719 -13.32 -4.156 1 97.88 118 SER B CA 1
ATOM 2471 C C . SER B 1 118 ? 16.859 -12.328 -5.305 1 97.88 118 SER B C 1
ATOM 2473 O O . SER B 1 118 ? 17.656 -11.391 -5.238 1 97.88 118 SER B O 1
ATOM 2475 N N . PHE B 1 119 ? 16.094 -12.492 -6.281 1 97.12 119 PHE B N 1
ATOM 2476 C CA . PHE B 1 119 ? 16.125 -11.648 -7.469 1 97.12 119 PHE B CA 1
ATOM 2477 C C . PHE B 1 119 ? 15.797 -10.203 -7.105 1 97.12 119 PHE B C 1
ATOM 2479 O O . PHE B 1 119 ? 16.469 -9.273 -7.555 1 97.12 119 PHE B O 1
ATOM 2486 N N . ILE B 1 120 ? 14.766 -9.969 -6.281 1 97.69 120 ILE B N 1
ATOM 2487 C CA . ILE B 1 120 ? 14.32 -8.641 -5.898 1 97.69 120 ILE B CA 1
ATOM 2488 C C . ILE B 1 120 ? 15.43 -7.926 -5.121 1 97.69 120 ILE B C 1
ATOM 2490 O O . ILE B 1 120 ? 15.695 -6.742 -5.355 1 97.69 120 ILE B O 1
ATOM 2494 N N . PHE B 1 121 ? 16.141 -8.641 -4.246 1 98.19 121 PHE B N 1
ATOM 2495 C CA . PHE B 1 121 ? 17.188 -8.023 -3.43 1 98.19 121 PHE B CA 1
ATOM 2496 C C . PHE B 1 121 ? 18.453 -7.801 -4.238 1 98.19 121 PHE B C 1
ATOM 2498 O O . PHE B 1 121 ? 19.094 -6.762 -4.113 1 98.19 121 PHE B O 1
ATOM 2505 N N . THR B 1 122 ? 18.797 -8.711 -5.125 1 96.94 122 THR B N 1
ATOM 2506 C CA . THR B 1 122 ? 20.109 -8.656 -5.758 1 96.94 122 THR B CA 1
ATOM 2507 C C . THR B 1 122 ? 20.047 -7.891 -7.078 1 96.94 122 THR B C 1
ATOM 2509 O O . THR B 1 122 ? 21 -7.219 -7.465 1 96.94 122 THR B O 1
ATOM 2512 N N . GLU B 1 123 ? 18.953 -8.016 -7.77 1 95.25 123 GLU B N 1
ATOM 2513 C CA . GLU B 1 123 ? 18.859 -7.418 -9.102 1 95.25 123 GLU B CA 1
ATOM 2514 C C . GLU B 1 123 ? 18.047 -6.121 -9.07 1 95.25 123 GLU B C 1
ATOM 2516 O O . GLU B 1 123 ? 18.359 -5.172 -9.789 1 95.25 123 GLU B O 1
ATOM 2521 N N . LEU B 1 124 ? 17.031 -6.086 -8.273 1 95.75 124 LEU B N 1
ATOM 2522 C CA . LEU B 1 124 ? 16.172 -4.898 -8.25 1 95.75 124 LEU B CA 1
ATOM 2523 C C . LEU B 1 124 ? 16.562 -3.977 -7.098 1 95.75 124 LEU B C 1
ATOM 2525 O O . LEU B 1 124 ? 16.109 -2.828 -7.047 1 95.75 124 LEU B O 1
ATOM 2529 N N . HIS B 1 125 ? 17.203 -4.406 -6.078 1 97.06 125 HIS B N 1
ATOM 2530 C CA . HIS B 1 125 ? 17.844 -3.633 -5.027 1 97.06 125 HIS B CA 1
ATOM 2531 C C . HIS B 1 125 ? 16.828 -2.947 -4.133 1 97.06 125 HIS B C 1
ATOM 2533 O O . HIS B 1 125 ? 17.016 -1.801 -3.723 1 97.06 125 HIS B O 1
ATOM 2539 N N . PHE B 1 126 ? 15.742 -3.588 -3.93 1 98 126 PHE B N 1
ATOM 2540 C CA . PHE B 1 126 ? 14.805 -3.133 -2.906 1 98 126 PHE B CA 1
ATOM 2541 C C . PHE B 1 126 ? 15.359 -3.4 -1.512 1 98 126 PHE B C 1
ATOM 2543 O O . PHE B 1 126 ? 16.25 -4.23 -1.343 1 98 126 PHE B O 1
ATOM 2550 N N . HIS B 1 127 ? 14.852 -2.713 -0.515 1 98.62 127 HIS B N 1
ATOM 2551 C CA . HIS B 1 127 ? 15.266 -2.875 0.875 1 98.62 127 HIS B CA 1
ATOM 2552 C C . HIS B 1 127 ? 14.352 -3.852 1.611 1 98.62 127 HIS B C 1
ATOM 2554 O O . HIS B 1 127 ? 14.805 -4.57 2.508 1 98.62 127 HIS B O 1
ATOM 2560 N N . ARG B 1 128 ? 13.164 -3.857 1.26 1 98.75 128 ARG B N 1
ATOM 2561 C CA . ARG B 1 128 ? 12.125 -4.578 1.995 1 98.75 128 ARG B CA 1
ATOM 2562 C C . ARG B 1 128 ? 11.125 -5.215 1.042 1 98.75 128 ARG B C 1
ATOM 2564 O O . ARG B 1 128 ? 10.703 -4.594 0.062 1 98.75 128 ARG B O 1
ATOM 2571 N N . ILE B 1 129 ? 10.781 -6.477 1.269 1 98.81 129 ILE B N 1
ATOM 2572 C CA . ILE B 1 129 ? 9.719 -7.199 0.574 1 98.81 129 ILE B CA 1
ATOM 2573 C C . ILE B 1 129 ? 8.609 -7.555 1.559 1 98.81 129 ILE B C 1
ATOM 2575 O O . ILE B 1 129 ? 8.883 -7.969 2.688 1 98.81 129 ILE B O 1
ATOM 2579 N N . GLU B 1 130 ? 7.371 -7.367 1.137 1 98.88 130 GLU B N 1
ATOM 2580 C CA . GLU B 1 130 ? 6.266 -7.766 2.004 1 98.88 130 GLU B CA 1
ATOM 2581 C C . GLU B 1 130 ? 5.258 -8.625 1.252 1 98.88 130 GLU B C 1
ATOM 2583 O O . GLU B 1 130 ? 5.207 -8.602 0.02 1 98.88 130 GLU B O 1
ATOM 2588 N N . LEU B 1 131 ? 4.551 -9.422 1.952 1 98.81 131 LEU B N 1
ATOM 2589 C CA . LEU B 1 131 ? 3.436 -10.242 1.493 1 98.81 131 LEU B CA 1
ATOM 2590 C C . LEU B 1 131 ? 2.232 -10.094 2.418 1 98.81 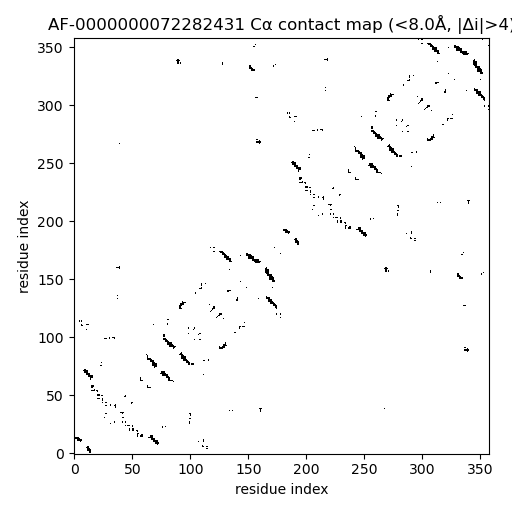131 LEU B C 1
ATOM 2592 O O . LEU B 1 131 ? 2.389 -10 3.637 1 98.81 131 LEU B O 1
ATOM 2596 N N . LYS B 1 132 ? 1.123 -10.055 1.863 1 98.69 132 LYS B N 1
ATOM 2597 C CA . LYS B 1 132 ? -0.165 -10.055 2.551 1 98.69 132 LYS B CA 1
ATOM 2598 C C . LYS B 1 132 ? -0.972 -11.305 2.201 1 98.69 132 LYS B C 1
ATOM 2600 O O . LYS B 1 132 ? -1.326 -11.516 1.04 1 98.69 132 LYS B O 1
ATOM 2605 N N . VAL B 1 133 ? -1.282 -12.078 3.24 1 98.81 133 VAL B N 1
ATOM 2606 C CA . VAL B 1 133 ? -1.923 -13.367 3.004 1 98.81 133 VAL B CA 1
ATOM 2607 C C . VAL B 1 133 ? -3.184 -13.484 3.857 1 98.81 133 VAL B C 1
ATOM 2609 O O . VAL B 1 133 ? -3.148 -13.234 5.062 1 98.81 133 VAL B O 1
ATOM 2612 N N . ALA B 1 134 ? -4.27 -13.875 3.229 1 98.69 134 ALA B N 1
ATOM 2613 C CA . ALA B 1 134 ? -5.461 -14.141 4.027 1 98.69 134 ALA B CA 1
ATOM 2614 C C . ALA B 1 134 ? -5.18 -15.195 5.094 1 98.69 134 ALA B C 1
ATOM 2616 O O . ALA B 1 134 ? -4.547 -16.219 4.812 1 98.69 134 ALA B O 1
ATOM 2617 N N . ILE B 1 135 ? -5.707 -14.984 6.301 1 98.31 135 ILE B N 1
ATOM 2618 C CA . ILE B 1 135 ? -5.391 -15.867 7.418 1 98.31 135 ILE B CA 1
ATOM 2619 C C . ILE B 1 135 ? -5.996 -17.25 7.172 1 98.31 135 ILE B C 1
ATOM 2621 O O . ILE B 1 135 ? -5.613 -18.219 7.82 1 98.31 135 ILE B O 1
ATOM 2625 N N . THR B 1 136 ? -6.934 -17.328 6.25 1 98.12 136 THR B N 1
ATOM 2626 C CA . THR B 1 136 ? -7.582 -18.594 5.926 1 98.12 136 THR B CA 1
ATOM 2627 C C . THR B 1 136 ? -6.824 -19.328 4.816 1 98.12 136 THR B C 1
ATOM 2629 O O . THR B 1 136 ? -7.129 -20.484 4.5 1 98.12 136 THR B O 1
ATOM 2632 N N . ASN B 1 137 ? -5.898 -18.688 4.16 1 97.94 137 ASN B N 1
ATOM 2633 C CA . ASN B 1 137 ? -5.121 -19.297 3.084 1 97.94 137 ASN B CA 1
ATOM 2634 C C . ASN B 1 137 ? -3.91 -20.047 3.623 1 97.94 137 ASN B C 1
ATOM 2636 O O . ASN B 1 137 ? -2.77 -19.641 3.414 1 97.94 137 ASN B O 1
ATOM 2640 N N . GLN B 1 138 ? -4.195 -21.141 4.184 1 97.69 138 GLN B N 1
ATOM 2641 C CA . GLN B 1 138 ? -3.18 -21.922 4.891 1 97.69 138 GLN B CA 1
ATOM 2642 C C . GLN B 1 138 ? -2.025 -22.281 3.963 1 97.69 138 GLN B C 1
ATOM 2644 O O . GLN B 1 138 ? -0.858 -22.188 4.348 1 97.69 138 GLN B O 1
ATOM 2649 N N . PRO B 1 139 ? -2.291 -22.719 2.68 1 97.44 139 PRO B N 1
ATOM 2650 C CA . PRO B 1 139 ? -1.175 -23.062 1.792 1 97.44 139 PRO B CA 1
ATOM 2651 C C . PRO B 1 139 ? -0.203 -21.891 1.603 1 97.44 139 PRO B C 1
ATOM 2653 O O . PRO B 1 139 ? 1.014 -22.094 1.661 1 97.44 139 PRO B O 1
ATOM 2656 N N . SER B 1 140 ? -0.678 -20.719 1.42 1 98.25 140 SER B N 1
ATOM 2657 C CA . SER B 1 140 ? 0.19 -19.562 1.24 1 98.25 140 SER B CA 1
ATOM 2658 C C . SER B 1 140 ? 0.881 -19.188 2.545 1 98.25 140 SER B C 1
ATOM 2660 O O . SER B 1 140 ? 2.045 -18.781 2.543 1 98.25 140 SER B O 1
ATOM 2662 N N . LEU B 1 141 ? 0.163 -19.266 3.66 1 98.62 141 LEU B N 1
ATOM 2663 C CA . LEU B 1 141 ? 0.783 -19.047 4.961 1 98.62 141 LEU B CA 1
ATOM 2664 C C . LEU B 1 141 ? 1.971 -19.984 5.164 1 98.62 141 LEU B C 1
ATOM 2666 O O . LEU B 1 141 ? 3.035 -19.547 5.613 1 98.62 141 LEU B O 1
ATOM 2670 N N . ASN B 1 142 ? 1.79 -21.203 4.805 1 98.44 142 ASN B N 1
ATOM 2671 C CA . ASN B 1 142 ? 2.844 -22.203 4.949 1 98.44 142 ASN B CA 1
ATOM 2672 C C . ASN B 1 142 ? 4.074 -21.844 4.125 1 98.44 142 ASN B C 1
ATOM 2674 O O . ASN B 1 142 ? 5.207 -22.078 4.562 1 98.44 142 ASN B O 1
ATOM 2678 N N . VAL B 1 143 ? 3.904 -21.344 2.922 1 98.69 143 VAL B N 1
ATOM 2679 C CA . VAL B 1 143 ? 5.016 -20.922 2.074 1 98.69 143 VAL B CA 1
ATOM 2680 C C . VAL B 1 143 ? 5.844 -19.859 2.797 1 98.69 143 VAL B C 1
ATOM 2682 O O . VAL B 1 143 ? 7.07 -19.969 2.871 1 98.69 143 VAL B O 1
ATOM 2685 N N . CYS B 1 144 ? 5.18 -18.859 3.34 1 98.69 144 CYS B N 1
ATOM 2686 C CA . CYS B 1 144 ? 5.859 -17.781 4.051 1 98.69 144 CYS B CA 1
ATOM 2687 C C . CYS B 1 144 ? 6.594 -18.312 5.273 1 98.69 144 CYS B C 1
ATOM 2689 O O . CYS B 1 144 ? 7.727 -17.906 5.547 1 98.69 144 CYS B O 1
ATOM 2691 N N . GLU B 1 145 ? 5.961 -19.172 5.965 1 98.38 145 GLU B N 1
ATOM 2692 C CA . GLU B 1 145 ? 6.551 -19.766 7.164 1 98.38 145 GLU B CA 1
ATOM 2693 C C . GLU B 1 145 ? 7.766 -20.609 6.824 1 98.38 145 GLU B C 1
ATOM 2695 O O . GLU B 1 145 ? 8.789 -20.547 7.508 1 98.38 145 GLU B O 1
ATOM 2700 N N . ARG B 1 146 ? 7.656 -21.438 5.781 1 98.12 146 ARG B N 1
ATOM 2701 C CA . ARG B 1 146 ? 8.766 -22.297 5.355 1 98.12 146 ARG B CA 1
ATOM 2702 C C . ARG B 1 146 ? 9.984 -21.453 4.992 1 98.12 146 ARG B C 1
ATOM 2704 O O . ARG B 1 146 ? 11.125 -21.906 5.168 1 98.12 146 ARG B O 1
ATOM 2711 N N . LEU B 1 147 ? 9.734 -20.297 4.496 1 98.25 147 LEU B N 1
ATOM 2712 C CA . LEU B 1 147 ? 10.828 -19.406 4.102 1 98.25 147 LEU B CA 1
ATOM 2713 C C . LEU B 1 147 ? 11.258 -18.516 5.266 1 98.25 147 LEU B C 1
ATOM 2715 O O . LEU B 1 147 ? 12.078 -17.625 5.094 1 98.25 147 LEU B O 1
ATOM 2719 N N . HIS B 1 148 ? 10.656 -18.688 6.43 1 98.06 148 HIS B N 1
ATOM 2720 C CA . HIS B 1 148 ? 10.992 -18 7.672 1 98.06 148 HIS B CA 1
ATOM 2721 C C . HIS B 1 148 ? 10.82 -16.5 7.527 1 98.06 148 HIS B C 1
ATOM 2723 O O . HIS B 1 148 ? 11.648 -15.727 8.023 1 98.06 148 HIS B O 1
ATOM 2729 N N . LEU B 1 149 ? 9.883 -16.141 6.723 1 98.69 149 LEU B N 1
ATOM 2730 C CA . LEU B 1 149 ? 9.531 -14.719 6.691 1 98.69 149 LEU B CA 1
ATOM 2731 C C . LEU B 1 149 ? 8.984 -14.266 8.039 1 98.69 149 LEU B C 1
ATOM 2733 O O . LEU B 1 149 ? 8.359 -15.047 8.758 1 98.69 149 LEU B O 1
ATOM 2737 N N . ILE B 1 150 ? 9.156 -13.008 8.375 1 98.75 150 ILE B N 1
ATOM 2738 C CA . ILE B 1 150 ? 8.805 -12.5 9.695 1 98.75 150 ILE B CA 1
ATOM 2739 C C . ILE B 1 150 ? 7.348 -12.039 9.688 1 98.75 150 ILE B C 1
ATOM 2741 O O . ILE B 1 150 ? 6.93 -11.281 8.805 1 98.75 150 ILE B O 1
ATOM 2745 N N . LYS B 1 151 ? 6.582 -12.531 10.656 1 98.75 151 LYS B N 1
ATOM 2746 C CA . LYS B 1 151 ? 5.215 -12.062 10.867 1 98.75 151 LYS B CA 1
ATOM 2747 C C . LYS B 1 151 ? 5.199 -10.695 11.547 1 98.75 151 LYS B C 1
ATOM 2749 O O . LYS B 1 151 ? 5.82 -10.508 12.602 1 98.75 151 LYS B O 1
ATOM 2754 N N . GLU B 1 152 ? 4.492 -9.789 10.938 1 98.81 152 GLU B N 1
ATOM 2755 C CA . GLU B 1 152 ? 4.566 -8.43 11.453 1 98.81 152 GLU B CA 1
ATOM 2756 C C . GLU B 1 152 ? 3.23 -7.992 12.055 1 98.81 152 GLU B C 1
ATOM 2758 O O . GLU B 1 152 ? 3.113 -6.891 12.594 1 98.81 152 GLU B O 1
ATOM 2763 N N . GLY B 1 153 ? 2.232 -8.797 11.93 1 98.62 153 GLY B N 1
ATOM 2764 C CA . GLY B 1 153 ? 0.926 -8.5 12.492 1 98.62 153 GLY B CA 1
ATOM 2765 C C . GLY B 1 153 ? -0.223 -8.914 11.594 1 98.62 153 GLY B C 1
ATOM 2766 O O . GLY B 1 153 ? -0.007 -9.523 10.547 1 98.62 153 GLY B O 1
ATOM 2767 N N . ILE B 1 154 ? -1.415 -8.656 12.07 1 98.81 154 ILE B N 1
ATOM 2768 C CA . ILE B 1 154 ? -2.643 -8.977 11.352 1 98.81 154 ILE B CA 1
ATOM 2769 C C . ILE B 1 154 ? -3.383 -7.695 10.992 1 98.81 154 ILE B C 1
ATOM 2771 O O . ILE B 1 154 ? -3.627 -6.848 11.852 1 98.81 154 ILE B O 1
ATOM 2775 N N . GLN B 1 155 ? -3.615 -7.48 9.734 1 98.88 155 GLN B N 1
ATOM 2776 C CA . GLN B 1 155 ? -4.5 -6.414 9.281 1 98.88 155 GLN B CA 1
ATOM 2777 C C . GLN B 1 155 ? -5.949 -6.891 9.211 1 98.88 155 GLN B C 1
ATOM 2779 O O . GLN B 1 155 ? -6.281 -7.77 8.414 1 98.88 155 GLN B O 1
ATOM 2784 N N . ARG B 1 156 ? -6.801 -6.293 10.023 1 98.81 156 ARG B N 1
ATOM 2785 C CA . ARG B 1 156 ? -8.188 -6.734 10.156 1 98.81 156 ARG B CA 1
ATOM 2786 C C . ARG B 1 156 ? -9 -6.371 8.914 1 98.81 156 ARG B C 1
ATOM 2788 O O . ARG B 1 156 ? -8.914 -5.246 8.422 1 98.81 156 ARG B O 1
ATOM 2795 N N . GLU B 1 157 ? -9.75 -7.402 8.398 1 98.88 157 GLU B N 1
ATOM 2796 C CA . GLU B 1 157 ? -10.664 -7.246 7.277 1 98.88 157 GLU B CA 1
ATOM 2797 C C . GLU B 1 157 ? -9.992 -6.531 6.109 1 98.88 157 GLU B C 1
ATOM 2799 O O . GLU B 1 157 ? -10.586 -5.641 5.492 1 98.88 157 GLU B O 1
ATOM 2804 N N . ARG B 1 158 ? -8.781 -6.914 5.762 1 98.81 158 ARG B N 1
ATOM 2805 C CA . ARG B 1 158 ? -7.938 -6.219 4.793 1 98.81 158 ARG B CA 1
ATOM 2806 C C . ARG B 1 158 ? -8.203 -6.727 3.377 1 98.81 158 ARG B C 1
ATOM 2808 O O . ARG B 1 158 ? -7.934 -6.027 2.4 1 98.81 158 ARG B O 1
ATOM 2815 N N . ILE B 1 159 ? -8.695 -7.91 3.254 1 98.75 159 ILE B N 1
ATOM 2816 C CA . ILE B 1 159 ? -8.867 -8.531 1.944 1 98.75 159 ILE B CA 1
ATOM 2817 C C . ILE B 1 159 ? -10.352 -8.766 1.673 1 98.75 159 ILE B C 1
ATOM 2819 O O . ILE B 1 159 ? -11.039 -9.414 2.467 1 98.75 159 ILE B O 1
ATOM 2823 N N . LEU B 1 160 ? -10.805 -8.211 0.569 1 98.38 160 LEU B N 1
ATOM 2824 C CA . LEU B 1 160 ? -12.18 -8.438 0.135 1 98.38 160 LEU B CA 1
ATOM 2825 C C . LEU B 1 160 ? -12.242 -9.492 -0.959 1 98.38 160 LEU B C 1
ATOM 2827 O O . LEU B 1 160 ? -11.648 -9.32 -2.029 1 98.38 160 LEU B O 1
ATOM 2831 N N . LEU B 1 161 ? -12.867 -10.578 -0.68 1 97.75 161 LEU B N 1
ATOM 2832 C CA . LEU B 1 161 ? -13.047 -11.664 -1.641 1 97.75 161 LEU B CA 1
ATOM 2833 C C . LEU B 1 161 ? -14.523 -11.992 -1.825 1 97.75 161 LEU B C 1
ATOM 2835 O O . LEU B 1 161 ? -15.156 -12.57 -0.938 1 97.75 161 LEU B O 1
ATOM 2839 N N . TYR B 1 162 ? -15.016 -11.539 -2.965 1 96.5 162 TYR B N 1
ATOM 2840 C CA . TYR B 1 162 ? -16.375 -11.844 -3.369 1 96.5 162 TYR B CA 1
ATOM 2841 C C . TYR B 1 162 ? -17.359 -11.516 -2.252 1 96.5 162 TYR B C 1
ATOM 2843 O O . TYR B 1 162 ? -18.188 -12.359 -1.874 1 96.5 162 TYR B O 1
ATOM 2851 N N . GLY B 1 163 ? -17.219 -10.414 -1.702 1 96.94 163 GLY B N 1
ATOM 2852 C CA . GLY B 1 163 ? -18.188 -9.859 -0.781 1 96.94 163 GLY B CA 1
ATOM 2853 C C . GLY B 1 163 ? -17.859 -10.125 0.675 1 96.94 163 GLY B C 1
ATOM 2854 O O . GLY B 1 163 ? -18.547 -9.633 1.573 1 96.94 163 GLY B O 1
ATOM 2855 N N . THR B 1 164 ? -16.844 -10.906 0.96 1 98.06 164 THR B N 1
ATOM 2856 C CA . THR B 1 164 ? -16.453 -11.227 2.328 1 98.06 164 THR B CA 1
ATOM 2857 C C . THR B 1 164 ? -15.086 -10.641 2.656 1 98.06 164 THR B C 1
ATOM 2859 O O . THR B 1 164 ? -14.156 -10.75 1.858 1 98.06 164 THR B O 1
ATOM 2862 N N . TYR B 1 165 ? -15.016 -10.039 3.834 1 98.5 165 TYR B N 1
ATOM 2863 C CA . TYR B 1 165 ? -13.742 -9.5 4.297 1 98.5 165 TYR B CA 1
ATOM 2864 C C . TYR B 1 165 ? -12.992 -10.523 5.141 1 98.5 165 TYR B C 1
ATOM 2866 O O . TYR B 1 165 ? -13.586 -11.172 6.008 1 98.5 165 TYR B O 1
ATOM 2874 N N . TYR B 1 166 ? -11.703 -10.633 4.879 1 98.75 166 TYR B N 1
ATOM 2875 C CA . TYR B 1 166 ? -10.82 -11.516 5.637 1 98.75 166 TYR B CA 1
ATOM 2876 C C . TYR B 1 166 ? -9.648 -10.742 6.227 1 98.75 166 TYR B C 1
ATOM 2878 O O . TYR B 1 166 ? -9.133 -9.805 5.605 1 98.75 166 TYR B O 1
ATOM 2886 N N . ASP B 1 167 ? -9.273 -11.195 7.434 1 98.88 167 ASP B N 1
ATOM 2887 C CA . ASP B 1 167 ? -8.016 -10.703 7.996 1 98.88 167 ASP B CA 1
ATOM 2888 C C . ASP B 1 167 ? -6.824 -11.188 7.172 1 98.88 167 ASP B C 1
ATOM 2890 O O . ASP B 1 167 ? -6.879 -12.242 6.547 1 98.88 167 ASP B O 1
ATOM 2894 N N . ALA B 1 168 ? -5.781 -10.383 7.188 1 98.88 168 ALA B N 1
ATOM 2895 C CA . ALA B 1 168 ? -4.566 -10.734 6.457 1 98.88 168 ALA B CA 1
ATOM 2896 C C . ALA B 1 168 ? -3.355 -10.758 7.387 1 98.88 168 ALA B C 1
ATOM 2898 O O . ALA B 1 168 ? -3.152 -9.836 8.18 1 98.88 168 ALA B O 1
ATOM 2899 N N . GLN B 1 169 ? -2.6 -11.828 7.375 1 98.88 169 GLN B N 1
ATOM 2900 C CA . GLN B 1 169 ? -1.282 -11.859 8 1 98.88 169 GLN B CA 1
ATOM 2901 C C . GLN B 1 169 ? -0.248 -11.141 7.141 1 98.88 169 GLN B C 1
ATOM 2903 O O . GLN B 1 169 ? -0.156 -11.383 5.934 1 98.88 169 GLN B O 1
ATOM 2908 N N . ILE B 1 170 ? 0.482 -10.266 7.762 1 98.88 170 ILE B N 1
ATOM 2909 C CA . ILE B 1 170 ? 1.521 -9.531 7.043 1 98.88 170 ILE B CA 1
ATOM 2910 C C . ILE B 1 170 ? 2.883 -10.172 7.32 1 98.88 170 ILE B C 1
ATOM 2912 O O . ILE B 1 170 ? 3.254 -10.375 8.477 1 98.88 170 ILE B O 1
ATOM 2916 N N . PHE B 1 171 ? 3.617 -10.477 6.207 1 98.88 171 PHE B N 1
ATOM 2917 C CA . PHE B 1 171 ? 4.98 -10.992 6.262 1 98.88 171 PHE B CA 1
ATOM 2918 C C . PHE B 1 171 ? 5.957 -10.016 5.613 1 98.88 171 PHE B C 1
ATOM 2920 O O . PHE B 1 171 ? 5.578 -9.25 4.727 1 98.88 171 PHE B O 1
ATOM 2927 N N . SER B 1 172 ? 7.188 -10.109 6.109 1 98.88 172 SER B N 1
ATOM 2928 C CA . SER B 1 172 ? 8.203 -9.32 5.43 1 98.88 172 SER B CA 1
ATOM 2929 C C . SER B 1 172 ? 9.578 -9.984 5.512 1 98.88 172 SER B C 1
ATOM 2931 O O . SER B 1 172 ? 9.766 -10.93 6.277 1 98.88 172 SER B O 1
ATOM 2933 N N . ILE B 1 173 ? 10.453 -9.539 4.715 1 98.88 173 ILE B N 1
ATOM 2934 C CA . ILE B 1 173 ? 11.883 -9.852 4.77 1 98.88 173 ILE B CA 1
ATOM 2935 C C . ILE B 1 173 ? 12.695 -8.641 4.328 1 98.88 173 ILE B C 1
ATOM 2937 O O . ILE B 1 173 ? 12.328 -7.949 3.377 1 98.88 173 ILE B O 1
ATOM 2941 N N . LEU B 1 174 ? 13.742 -8.359 5.078 1 98.75 174 LEU B N 1
ATOM 2942 C CA . LEU B 1 174 ? 14.641 -7.254 4.777 1 98.75 174 LEU B CA 1
ATOM 2943 C C . LEU B 1 174 ? 15.852 -7.734 3.984 1 98.75 174 LEU B C 1
ATOM 2945 O O . LEU B 1 174 ? 16.266 -8.891 4.109 1 98.75 174 LEU B O 1
ATOM 2949 N N . GLN B 1 175 ? 16.359 -6.812 3.209 1 97.88 175 GLN B N 1
ATOM 2950 C CA . GLN B 1 175 ? 17.531 -7.148 2.414 1 97.88 175 GLN B CA 1
ATOM 2951 C C . GLN B 1 175 ? 18.641 -7.719 3.289 1 97.88 175 GLN B C 1
ATOM 2953 O O . GLN B 1 175 ? 19.359 -8.641 2.879 1 97.88 175 GLN B O 1
ATOM 2958 N N . SER B 1 176 ? 18.844 -7.219 4.465 1 97.25 176 SER B N 1
ATOM 2959 C CA . SER B 1 176 ? 19.906 -7.621 5.383 1 97.25 176 SER B CA 1
ATOM 2960 C C . SER B 1 176 ? 19.688 -9.047 5.887 1 97.25 176 SER B C 1
ATOM 2962 O O . SER B 1 176 ? 20.609 -9.664 6.418 1 97.25 176 SER B O 1
ATOM 2964 N N . GLU B 1 177 ? 18.516 -9.531 5.797 1 96.19 177 GLU B N 1
ATOM 2965 C CA . GLU B 1 177 ? 18.188 -10.859 6.289 1 96.19 177 GLU B CA 1
ATOM 2966 C C . GLU B 1 177 ? 18.391 -11.922 5.211 1 96.19 177 GLU B C 1
ATOM 2968 O O . GLU B 1 177 ? 18.375 -13.117 5.496 1 96.19 177 GLU B O 1
ATOM 2973 N N . TYR B 1 178 ? 18.312 -11.453 3.975 1 88.56 178 TYR B N 1
ATOM 2974 C CA . TYR B 1 178 ? 18.547 -12.344 2.844 1 88.56 178 TYR B CA 1
ATOM 2975 C C . TYR B 1 178 ? 20.031 -12.68 2.723 1 88.56 178 TYR B C 1
ATOM 2977 O O . TYR B 1 178 ? 20.391 -13.758 2.24 1 88.56 178 TYR B O 1
ATOM 2985 N N . ASN B 1 179 ? 21.078 -11.852 3.236 1 65.94 179 ASN B N 1
ATOM 2986 C CA . ASN B 1 179 ? 22.5 -12.141 3.141 1 65.94 179 ASN B CA 1
ATOM 2987 C C . ASN B 1 179 ? 22.891 -13.336 4.004 1 65.94 179 ASN B C 1
ATOM 2989 O O . ASN B 1 179 ? 22.328 -13.547 5.074 1 65.94 179 ASN B O 1
#

pLDDT: mean 96.42, std 6.38, range [42.88, 98.88]